Protein AF-A0A537JFK5-F1 (afdb_monomer)

Sequence (183 aa):
MAPRVNGRRVISVTLRDYDFMTARNSNLGAWTAFARRLDPEKFVPVFVLDTARTLDPLPANLEGFEVFREPSWNVGLRMALYELSYLNLGVNNGPLFLAAMNERARLLIFKIITSTVPQTTEEFMRQEGFQIGAQLPFATPFQRLVWEDDTLEVIEREFKAMVARIEGTVDTGLLTSGAARSV

Solvent-accessible surface area (backbone atoms only — not comparable to full-atom values): 10562 Å² total; per-residue (Å²): 131,71,58,56,64,95,80,11,34,32,32,38,36,44,46,44,58,51,95,67,71,50,86,64,33,49,47,60,67,28,55,42,54,48,55,70,68,49,57,71,82,55,39,40,59,35,37,28,49,20,58,89,47,53,82,53,80,80,57,77,80,55,64,94,55,51,70,49,53,66,42,42,80,32,66,68,57,33,50,52,50,36,48,39,23,67,34,31,38,34,42,65,44,70,72,55,56,57,44,62,77,34,84,72,28,25,35,43,33,20,33,55,55,38,78,94,37,77,91,24,18,70,67,44,39,42,75,75,68,47,61,88,90,51,66,65,96,81,48,47,101,53,40,43,65,38,75,49,64,55,43,47,68,51,48,53,51,53,48,53,53,50,51,36,46,75,74,62,78,45,88,81,84,83,78,83,86,77,80,78,84,75,132

Structure (mmCIF, N/CA/C/O backbone):
data_AF-A0A537JFK5-F1
#
_entry.id   AF-A0A537JFK5-F1
#
loop_
_atom_site.group_PDB
_atom_site.id
_atom_site.type_symbol
_atom_site.label_atom_id
_atom_site.label_alt_id
_atom_site.label_comp_id
_atom_site.label_asym_id
_atom_site.label_entity_id
_atom_site.label_seq_id
_atom_site.pdbx_PDB_ins_code
_atom_site.Cartn_x
_atom_site.Cartn_y
_atom_site.Cartn_z
_atom_site.occupancy
_atom_site.B_iso_or_equiv
_atom_site.auth_seq_id
_atom_site.auth_comp_id
_atom_site.auth_asym_id
_atom_site.auth_atom_id
_atom_site.pdbx_PDB_model_num
ATOM 1 N N . MET A 1 1 ? -14.018 9.605 13.196 1.00 56.44 1 MET A N 1
ATOM 2 C CA . MET A 1 1 ? -13.313 8.366 13.599 1.00 56.44 1 MET A CA 1
ATOM 3 C C . MET A 1 1 ? -13.334 7.437 12.393 1.00 56.44 1 MET A C 1
ATOM 5 O O . MET A 1 1 ? -14.394 7.338 11.791 1.00 56.44 1 MET A O 1
ATOM 9 N N . ALA A 1 2 ? -12.205 6.848 11.981 1.00 66.06 2 ALA A N 1
ATOM 10 C CA . ALA A 1 2 ? -12.201 5.927 10.837 1.00 66.06 2 ALA A CA 1
ATOM 11 C C . ALA A 1 2 ? -13.086 4.698 11.142 1.00 66.06 2 ALA A C 1
ATOM 13 O O . ALA A 1 2 ? -13.086 4.257 12.301 1.00 66.06 2 ALA A O 1
ATOM 14 N N . PRO A 1 3 ? -13.839 4.163 10.164 1.00 76.56 3 PRO A N 1
ATOM 15 C CA . PRO A 1 3 ? -14.640 2.960 10.352 1.00 76.56 3 PRO A CA 1
ATOM 16 C C . PRO A 1 3 ? -13.826 1.779 10.875 1.00 76.56 3 PRO A C 1
ATOM 18 O O . PRO A 1 3 ? -12.621 1.657 10.640 1.00 76.56 3 PRO A O 1
ATOM 21 N N . ARG A 1 4 ? -14.508 0.902 11.611 1.00 86.81 4 ARG A N 1
ATOM 22 C CA . ARG A 1 4 ? -13.923 -0.285 12.231 1.00 86.81 4 ARG A CA 1
ATOM 23 C C . ARG A 1 4 ? -14.731 -1.518 11.856 1.00 86.81 4 ARG A C 1
ATOM 25 O O . ARG A 1 4 ? -15.955 -1.458 11.833 1.00 86.81 4 ARG A O 1
ATOM 32 N N . VAL A 1 5 ? -14.050 -2.638 11.641 1.00 87.38 5 VAL A N 1
ATOM 33 C CA . VAL A 1 5 ? -14.669 -3.960 11.473 1.00 87.38 5 VAL A CA 1
ATOM 34 C C . VAL A 1 5 ? -14.487 -4.713 12.782 1.00 87.38 5 VAL A C 1
ATOM 36 O O . VAL A 1 5 ? -13.360 -5.029 13.164 1.00 87.38 5 VAL A O 1
ATOM 39 N N . ASN A 1 6 ? -15.580 -4.962 13.504 1.00 88.94 6 ASN A N 1
ATOM 40 C CA . ASN A 1 6 ? -15.555 -5.592 14.832 1.00 88.94 6 ASN A CA 1
ATOM 41 C C . ASN A 1 6 ? -14.569 -4.898 15.795 1.00 88.94 6 ASN A C 1
ATOM 43 O O . ASN A 1 6 ? -13.755 -5.544 16.441 1.00 88.94 6 ASN A O 1
ATOM 47 N N . GLY A 1 7 ? -14.569 -3.560 15.821 1.00 92.88 7 GLY A N 1
ATOM 48 C CA . GLY A 1 7 ? -13.657 -2.769 16.660 1.00 92.88 7 GLY A CA 1
ATOM 49 C C . GLY A 1 7 ? -12.229 -2.609 16.114 1.00 92.88 7 GLY A C 1
ATOM 50 O O . GLY A 1 7 ? -11.491 -1.751 16.602 1.00 92.88 7 GLY A O 1
ATOM 51 N N . ARG A 1 8 ? -11.853 -3.324 15.049 1.00 96.25 8 ARG A N 1
ATOM 52 C CA . ARG A 1 8 ? -10.508 -3.297 14.452 1.00 96.25 8 ARG A CA 1
ATOM 53 C C . ARG A 1 8 ? -10.411 -2.307 13.301 1.00 96.25 8 ARG A C 1
ATOM 55 O O . ARG A 1 8 ? -11.378 -2.064 12.583 1.00 96.25 8 ARG A O 1
ATOM 62 N N . ARG A 1 9 ? -9.230 -1.728 13.116 1.00 97.56 9 ARG A N 1
ATOM 63 C CA . ARG A 1 9 ? -8.936 -0.736 12.077 1.00 97.56 9 ARG A CA 1
ATOM 64 C C . ARG A 1 9 ? -8.516 -1.420 10.782 1.00 97.56 9 ARG A C 1
ATOM 66 O O . ARG A 1 9 ? -7.665 -2.304 10.809 1.00 97.56 9 ARG A O 1
ATOM 73 N N . VAL A 1 10 ? -9.087 -0.993 9.661 1.00 98.19 10 VAL A N 1
ATOM 74 C CA . VAL A 1 10 ? -8.801 -1.590 8.350 1.00 98.19 10 VAL A CA 1
ATOM 75 C C . VAL A 1 10 ? -7.431 -1.150 7.845 1.00 98.19 10 VAL A C 1
ATOM 77 O O . VAL A 1 10 ? -7.160 0.049 7.766 1.00 98.19 10 VAL A O 1
ATOM 80 N N . ILE A 1 11 ? -6.595 -2.121 7.485 1.00 98.56 11 ILE A N 1
ATOM 81 C CA . ILE A 1 11 ? -5.362 -1.922 6.723 1.00 98.56 11 ILE A CA 1
ATOM 82 C C . ILE A 1 11 ? -5.619 -2.461 5.320 1.00 98.56 11 ILE A C 1
ATOM 84 O O . ILE A 1 11 ? -5.688 -3.677 5.142 1.00 98.56 11 ILE A O 1
ATOM 88 N N . SER A 1 12 ? -5.800 -1.582 4.335 1.00 98.56 12 SER A N 1
ATOM 89 C CA . SER A 1 12 ? -5.964 -2.049 2.958 1.00 98.56 12 SER A CA 1
ATOM 90 C C . SER A 1 12 ? -4.594 -2.358 2.357 1.00 98.56 12 SER A C 1
ATOM 92 O O . SER A 1 12 ? -3.640 -1.600 2.540 1.00 98.56 12 SER A O 1
ATOM 94 N N . VAL A 1 13 ? -4.484 -3.481 1.654 1.00 98.75 13 VAL A N 1
ATOM 95 C CA . VAL A 1 13 ? -3.264 -3.888 0.952 1.00 98.75 13 VAL A CA 1
ATOM 96 C C . VAL A 1 13 ? -3.616 -4.105 -0.509 1.00 98.75 13 VAL A C 1
ATOM 98 O O . VAL A 1 13 ? -4.259 -5.092 -0.859 1.00 98.75 13 VAL A O 1
ATOM 101 N N . THR A 1 14 ? -3.221 -3.174 -1.373 1.00 98.62 14 THR A N 1
ATOM 102 C CA . THR A 1 14 ? -3.423 -3.315 -2.818 1.00 98.62 14 THR A CA 1
ATOM 103 C C . THR A 1 14 ? -2.226 -4.004 -3.436 1.00 98.62 14 THR A C 1
ATOM 105 O O . THR A 1 14 ? -1.115 -3.467 -3.447 1.00 98.62 14 THR A O 1
ATOM 108 N N . LEU A 1 15 ? -2.475 -5.183 -3.986 1.00 98.12 15 LEU A N 1
ATOM 109 C CA . LEU A 1 15 ? -1.464 -5.981 -4.653 1.00 98.12 15 LEU A CA 1
ATOM 110 C C . LEU A 1 15 ? -1.330 -5.566 -6.116 1.00 98.12 15 LEU A C 1
ATOM 112 O O . LEU A 1 15 ? -2.308 -5.212 -6.776 1.00 98.12 15 LEU A O 1
ATOM 116 N N . ARG A 1 16 ? -0.100 -5.643 -6.618 1.00 96.94 16 ARG A N 1
ATOM 117 C CA . ARG A 1 16 ? 0.186 -5.684 -8.049 1.00 96.94 16 ARG A CA 1
ATOM 118 C C . ARG A 1 16 ? 0.636 -7.093 -8.412 1.00 96.94 16 ARG A C 1
ATOM 120 O O . ARG A 1 16 ? 1.607 -7.587 -7.839 1.00 96.94 16 ARG A O 1
ATOM 127 N N . ASP A 1 17 ? -0.036 -7.691 -9.381 1.00 95.75 17 ASP A N 1
ATOM 128 C CA . ASP A 1 17 ? 0.271 -9.008 -9.933 1.00 95.75 17 ASP A CA 1
ATOM 129 C C . ASP A 1 17 ? -0.133 -9.015 -11.405 1.00 95.75 17 ASP A C 1
ATOM 131 O O . ASP A 1 17 ? -1.289 -9.226 -11.766 1.00 95.75 17 ASP A O 1
ATOM 135 N N . TYR A 1 18 ? 0.848 -8.713 -12.247 1.00 92.38 18 TYR A N 1
ATOM 136 C CA . TYR A 1 18 ? 0.689 -8.625 -13.687 1.00 92.38 18 TYR A CA 1
ATOM 137 C C . TYR A 1 18 ? 1.756 -9.475 -14.376 1.00 92.38 18 TYR A C 1
ATOM 139 O O . TYR A 1 18 ? 2.912 -9.480 -13.943 1.00 92.38 18 TYR A O 1
ATOM 147 N N . ASP A 1 19 ? 1.386 -10.147 -15.467 1.00 93.12 19 ASP A N 1
ATOM 148 C CA . ASP A 1 19 ? 2.287 -11.025 -16.233 1.00 93.12 19 ASP A CA 1
ATOM 149 C C . ASP A 1 19 ? 3.373 -10.252 -16.996 1.00 93.12 19 ASP A C 1
ATOM 151 O O . ASP A 1 19 ? 4.424 -10.794 -17.336 1.00 93.12 19 ASP A O 1
ATOM 155 N N . PHE A 1 20 ? 3.153 -8.958 -17.239 1.00 90.56 20 PHE A N 1
ATOM 156 C CA . PHE A 1 20 ? 4.130 -8.084 -17.877 1.00 90.56 20 PHE A CA 1
ATOM 157 C C . PHE A 1 20 ? 4.865 -7.222 -16.845 1.00 90.56 20 PHE A C 1
ATOM 159 O O . PHE A 1 20 ? 4.260 -6.677 -15.913 1.00 90.56 20 PHE A O 1
ATOM 166 N N . MET A 1 21 ? 6.178 -7.047 -17.041 1.00 91.38 21 MET A N 1
ATOM 167 C CA . MET A 1 21 ? 7.042 -6.280 -16.129 1.00 91.38 21 MET A CA 1
ATOM 168 C C . MET A 1 21 ? 6.910 -6.767 -14.677 1.00 91.38 21 MET A C 1
ATOM 170 O O . MET A 1 21 ? 6.661 -5.988 -13.754 1.00 91.38 21 MET A O 1
ATOM 174 N N . THR A 1 22 ? 7.064 -8.078 -14.486 1.00 95.62 22 THR A N 1
ATOM 175 C CA . THR A 1 22 ? 6.854 -8.777 -13.207 1.00 95.62 22 THR A CA 1
ATOM 176 C C . THR A 1 22 ? 7.742 -8.265 -12.075 1.00 95.62 22 THR A C 1
ATOM 178 O O . THR A 1 22 ? 7.358 -8.371 -10.917 1.00 95.62 22 THR A O 1
ATOM 181 N N . ALA A 1 23 ? 8.878 -7.627 -12.381 1.00 96.38 23 ALA A N 1
ATOM 182 C CA . ALA A 1 23 ? 9.742 -6.984 -11.388 1.00 96.38 23 ALA A CA 1
ATOM 183 C C . ALA A 1 23 ? 9.015 -5.914 -10.543 1.00 96.38 23 ALA A C 1
ATOM 185 O O . ALA A 1 23 ? 9.408 -5.651 -9.410 1.00 96.38 23 ALA A O 1
ATOM 186 N N . ARG A 1 24 ? 7.923 -5.334 -11.063 1.00 95.50 24 ARG A N 1
ATOM 187 C CA . ARG A 1 24 ? 7.073 -4.385 -10.327 1.00 95.50 24 ARG A CA 1
ATOM 188 C C . ARG A 1 24 ? 6.046 -5.050 -9.413 1.00 95.50 24 ARG A C 1
ATOM 190 O O . ARG A 1 24 ? 5.405 -4.344 -8.637 1.00 95.50 24 ARG A O 1
ATOM 197 N N . ASN A 1 25 ? 5.827 -6.360 -9.535 1.00 97.62 25 ASN A N 1
ATOM 198 C CA . ASN A 1 25 ? 4.834 -7.062 -8.728 1.00 97.62 25 ASN A CA 1
ATOM 199 C C . ASN A 1 25 ? 5.151 -6.931 -7.241 1.00 97.62 25 ASN A C 1
ATOM 201 O O . ASN A 1 25 ? 6.303 -6.774 -6.817 1.00 97.62 25 ASN A O 1
ATOM 205 N N . SER A 1 26 ? 4.087 -6.986 -6.453 1.00 98.25 26 SER A N 1
ATOM 206 C CA . SER A 1 26 ? 4.180 -7.046 -5.007 1.00 98.25 26 SER A CA 1
ATOM 207 C C . SER A 1 26 ? 4.952 -8.297 -4.588 1.00 98.25 26 SER A C 1
ATOM 209 O O . SER A 1 26 ? 4.716 -9.387 -5.111 1.00 98.25 26 SER A O 1
ATOM 211 N N . ASN A 1 27 ? 5.841 -8.167 -3.606 1.00 98.31 27 ASN A N 1
ATOM 212 C CA . ASN A 1 27 ? 6.431 -9.302 -2.912 1.00 98.31 27 ASN A CA 1
ATOM 213 C C . ASN A 1 27 ? 5.358 -9.952 -2.033 1.00 98.31 27 ASN A C 1
ATOM 215 O O . ASN A 1 27 ? 5.197 -9.651 -0.849 1.00 98.31 27 ASN A O 1
ATOM 219 N N . LEU A 1 28 ? 4.573 -10.829 -2.647 1.00 97.88 28 LEU A N 1
ATOM 220 C CA . LEU A 1 28 ? 3.388 -11.411 -2.039 1.00 97.88 28 LEU A CA 1
ATOM 221 C C . LEU A 1 28 ? 3.697 -12.167 -0.728 1.00 97.88 28 LEU A C 1
ATOM 223 O O . LEU A 1 28 ? 2.899 -12.139 0.213 1.00 97.88 28 LEU A O 1
ATOM 227 N N . GLY A 1 29 ? 4.881 -12.779 -0.634 1.00 98.50 29 GLY A N 1
ATOM 228 C CA . GLY A 1 29 ? 5.366 -13.412 0.593 1.00 98.50 29 GLY A CA 1
ATOM 229 C C . GLY A 1 29 ? 5.572 -12.409 1.731 1.00 98.50 29 GLY A C 1
ATOM 230 O O . GLY A 1 29 ? 5.101 -12.642 2.842 1.00 98.50 29 GLY A O 1
ATOM 231 N N . ALA A 1 30 ? 6.203 -11.265 1.455 1.00 98.81 30 ALA A N 1
ATOM 232 C CA . ALA A 1 30 ? 6.408 -10.213 2.451 1.00 98.81 30 ALA A CA 1
ATOM 233 C C . ALA A 1 30 ? 5.084 -9.591 2.920 1.00 98.81 30 ALA A C 1
ATOM 235 O O . ALA A 1 30 ? 4.858 -9.469 4.123 1.00 98.81 30 ALA A O 1
ATOM 236 N N . TRP A 1 31 ? 4.172 -9.270 1.996 1.00 98.81 31 TRP A N 1
ATOM 237 C CA . TRP A 1 31 ? 2.864 -8.696 2.337 1.00 98.81 31 TRP A CA 1
ATOM 238 C C . TRP A 1 31 ? 2.016 -9.618 3.211 1.00 98.81 31 TRP A C 1
ATOM 240 O O . TRP A 1 31 ? 1.400 -9.167 4.178 1.00 98.81 31 TRP A O 1
ATOM 250 N N . THR A 1 32 ? 1.996 -10.914 2.902 1.00 98.62 32 THR A N 1
ATOM 251 C CA . THR A 1 32 ? 1.245 -11.889 3.704 1.00 98.62 32 THR A CA 1
ATOM 252 C C . THR A 1 32 ? 1.918 -12.175 5.040 1.00 98.62 32 THR A C 1
ATOM 254 O O . THR A 1 32 ? 1.222 -12.245 6.052 1.00 98.62 32 THR A O 1
ATOM 257 N N . ALA A 1 33 ? 3.251 -12.251 5.097 1.00 98.69 33 ALA A N 1
ATOM 258 C CA . ALA A 1 33 ? 3.982 -12.366 6.359 1.00 98.69 33 ALA A CA 1
ATOM 259 C C . ALA A 1 33 ? 3.727 -11.162 7.283 1.00 98.69 33 ALA A C 1
ATOM 261 O O . ALA A 1 33 ? 3.432 -11.351 8.464 1.00 98.69 33 ALA A O 1
ATOM 262 N N . PHE A 1 34 ? 3.758 -9.943 6.739 1.00 98.81 34 PHE A N 1
ATOM 263 C CA . PHE A 1 34 ? 3.412 -8.718 7.459 1.00 98.81 34 PHE A CA 1
ATOM 264 C C . PHE A 1 34 ? 1.975 -8.769 7.991 1.00 98.81 34 PHE A C 1
ATOM 266 O O . PHE A 1 34 ? 1.743 -8.552 9.179 1.00 98.81 34 PHE A O 1
ATOM 273 N N . ALA A 1 35 ? 1.007 -9.116 7.137 1.00 98.56 35 ALA A N 1
ATOM 274 C CA . ALA A 1 35 ? -0.401 -9.164 7.518 1.00 98.56 35 ALA A CA 1
ATOM 275 C C . ALA A 1 35 ? -0.676 -10.165 8.657 1.00 98.56 35 ALA A C 1
ATOM 277 O O . ALA A 1 35 ? -1.503 -9.880 9.520 1.00 98.56 35 ALA A O 1
ATOM 278 N N . ARG A 1 36 ? 0.050 -11.295 8.718 1.00 98.19 36 ARG A N 1
ATOM 279 C CA . ARG A 1 36 ? -0.037 -12.258 9.839 1.00 98.19 36 ARG A CA 1
ATOM 280 C C . ARG A 1 36 ? 0.531 -11.722 11.153 1.00 98.19 36 ARG A C 1
ATOM 282 O O . ARG A 1 36 ? 0.151 -12.210 12.211 1.00 98.19 36 ARG A O 1
ATOM 289 N N . ARG A 1 37 ? 1.462 -10.767 11.096 1.00 98.31 37 ARG A N 1
ATOM 290 C CA . ARG A 1 37 ? 2.124 -10.177 12.271 1.00 98.31 37 ARG A CA 1
ATOM 291 C C . ARG A 1 37 ? 1.404 -8.949 12.821 1.00 98.31 37 ARG A C 1
ATOM 293 O O . ARG A 1 37 ? 1.792 -8.440 13.873 1.00 98.31 37 ARG A O 1
ATOM 300 N N . LEU A 1 38 ? 0.369 -8.464 12.135 1.00 98.19 38 LEU A N 1
ATOM 301 C CA . LEU A 1 38 ? -0.483 -7.405 12.662 1.00 98.19 38 LEU A CA 1
ATOM 302 C C . LEU A 1 38 ? -1.175 -7.865 13.946 1.00 98.19 38 LEU A C 1
ATOM 304 O O . LEU A 1 38 ? -1.651 -8.991 14.037 1.00 98.19 38 LEU A O 1
ATOM 308 N N . ASP A 1 39 ? -1.264 -6.956 14.918 1.00 97.75 39 ASP A N 1
ATOM 309 C CA . ASP A 1 39 ? -2.023 -7.164 16.151 1.00 97.75 39 ASP A CA 1
ATOM 310 C C . ASP A 1 39 ? -3.512 -7.383 15.806 1.00 97.75 39 ASP A C 1
ATOM 312 O O . ASP A 1 39 ? -4.178 -6.423 15.379 1.00 97.75 39 ASP A O 1
ATOM 316 N N . PRO A 1 40 ? -4.041 -8.613 15.968 1.00 95.94 40 PRO A N 1
ATOM 317 C CA . PRO A 1 40 ? -5.377 -8.960 15.502 1.00 95.94 40 PRO A CA 1
ATOM 318 C C . PRO A 1 40 ? -6.475 -8.288 16.328 1.00 95.94 40 PRO A C 1
ATOM 320 O O . PRO A 1 40 ? -7.596 -8.194 15.844 1.00 95.94 40 PRO A O 1
ATOM 323 N N . GLU A 1 41 ? -6.167 -7.754 17.513 1.00 96.75 41 GLU A N 1
ATOM 324 C CA . GLU A 1 41 ? -7.113 -6.984 18.328 1.00 96.75 41 GLU A CA 1
ATOM 325 C C . GLU A 1 41 ? -7.244 -5.533 17.835 1.00 96.75 41 GLU A C 1
ATOM 327 O O . GLU A 1 41 ? -8.226 -4.843 18.117 1.00 96.75 41 GLU A O 1
ATOM 332 N N . LYS A 1 42 ? -6.260 -5.036 17.071 1.00 97.06 42 LYS A N 1
ATOM 333 C CA . LYS A 1 42 ? -6.213 -3.634 16.616 1.00 97.06 42 LYS A CA 1
ATOM 334 C C . LYS A 1 42 ? -6.464 -3.461 15.134 1.00 97.06 42 LYS A C 1
ATOM 336 O O . LYS A 1 42 ? -7.002 -2.417 14.745 1.00 97.06 42 LYS A O 1
ATOM 341 N N . PHE A 1 43 ? -6.042 -4.418 14.319 1.00 98.06 43 PHE A N 1
ATOM 342 C CA . PHE A 1 43 ? -6.003 -4.281 12.872 1.00 98.06 43 PHE A CA 1
ATOM 343 C C . PHE A 1 43 ? -6.673 -5.458 12.171 1.00 98.06 43 PHE A C 1
ATOM 345 O O . PHE A 1 43 ? -6.666 -6.589 12.650 1.00 98.06 43 PHE A O 1
ATOM 352 N N . VAL A 1 44 ? -7.252 -5.172 11.010 1.00 97.81 44 VAL A N 1
ATOM 353 C CA . VAL A 1 44 ? -7.727 -6.180 10.066 1.00 97.81 44 VAL A CA 1
ATOM 354 C C . VAL A 1 44 ? -7.105 -5.891 8.699 1.00 97.81 44 VAL A C 1
ATOM 356 O O . VAL A 1 44 ? -7.374 -4.829 8.129 1.00 97.81 44 VAL A O 1
ATOM 359 N N . PRO A 1 45 ? -6.230 -6.769 8.181 1.00 98.19 45 PRO A N 1
ATOM 360 C CA . PRO A 1 45 ? -5.737 -6.642 6.817 1.00 98.19 45 PRO A CA 1
ATOM 361 C C . PRO A 1 45 ? -6.844 -7.017 5.826 1.00 98.19 45 PRO A C 1
ATOM 363 O O . PRO A 1 45 ? -7.476 -8.061 5.972 1.00 98.19 45 PRO A O 1
ATOM 366 N N . VAL A 1 46 ? -7.061 -6.168 4.822 1.00 98.31 46 VAL A N 1
ATOM 367 C CA . VAL A 1 46 ? -7.995 -6.404 3.713 1.00 98.31 46 VAL A CA 1
ATOM 368 C C . VAL A 1 46 ? -7.228 -6.279 2.405 1.00 98.31 46 VAL A C 1
ATOM 370 O O . VAL A 1 46 ? -6.732 -5.203 2.067 1.00 98.31 46 VAL A O 1
ATOM 373 N N . PHE A 1 47 ? -7.123 -7.374 1.660 1.00 98.56 47 PHE A N 1
ATOM 374 C CA . PHE A 1 47 ? -6.407 -7.401 0.391 1.00 98.56 47 PHE A CA 1
ATOM 375 C C . PHE A 1 47 ? -7.311 -6.988 -0.768 1.00 98.56 47 PHE A C 1
ATOM 377 O O . PHE A 1 47 ? -8.423 -7.491 -0.918 1.00 98.56 47 PHE A O 1
ATOM 384 N N . VAL A 1 48 ? -6.795 -6.108 -1.623 1.00 98.31 48 VAL A N 1
ATOM 385 C CA . VAL A 1 48 ? -7.369 -5.775 -2.927 1.00 98.31 48 VAL A CA 1
ATOM 386 C C . VAL A 1 48 ? -6.445 -6.353 -3.988 1.00 98.31 48 VAL A C 1
ATOM 388 O O . VAL A 1 48 ? -5.272 -5.980 -4.068 1.00 98.31 48 VAL A O 1
ATOM 391 N N . LEU A 1 49 ? -6.961 -7.292 -4.777 1.00 97.31 49 LEU A N 1
ATOM 392 C CA . LEU A 1 49 ? -6.179 -7.986 -5.797 1.00 97.31 49 LEU A CA 1
ATOM 393 C C . LEU A 1 49 ? -5.893 -7.072 -6.992 1.00 97.31 49 LEU A C 1
ATOM 395 O O . LEU A 1 49 ? -6.617 -6.103 -7.245 1.00 97.31 49 LEU A O 1
ATOM 399 N N . ASP A 1 50 ? -4.867 -7.422 -7.764 1.00 96.38 50 ASP A N 1
ATOM 400 C CA . ASP A 1 50 ? -4.682 -6.848 -9.093 1.00 96.38 50 ASP A CA 1
ATOM 401 C C . ASP A 1 50 ? -5.933 -7.103 -9.946 1.00 96.38 50 ASP A C 1
ATOM 403 O O . ASP A 1 50 ? -6.520 -8.191 -9.900 1.00 96.38 50 ASP A O 1
ATOM 407 N N . THR A 1 51 ? -6.354 -6.106 -10.723 1.00 94.75 51 THR A N 1
ATOM 408 C CA . THR A 1 51 ? -7.536 -6.198 -11.585 1.00 94.75 51 THR A CA 1
ATOM 409 C C . THR A 1 51 ? -7.457 -7.402 -12.523 1.00 94.75 51 THR A C 1
ATOM 411 O O . THR A 1 51 ? -8.463 -8.087 -12.699 1.00 94.75 51 THR A O 1
ATOM 414 N N . ALA A 1 52 ? -6.270 -7.716 -13.055 1.00 93.19 52 ALA A N 1
ATOM 415 C CA . ALA A 1 52 ? -6.073 -8.848 -13.962 1.00 93.19 52 ALA A CA 1
ATOM 416 C C . ALA A 1 52 ? -6.257 -10.217 -13.282 1.00 93.19 52 ALA A C 1
ATOM 418 O O . ALA A 1 52 ? -6.604 -11.180 -13.955 1.00 93.19 52 ALA A O 1
ATOM 419 N N . ARG A 1 53 ? -6.067 -10.295 -11.958 1.00 94.38 53 ARG A N 1
ATOM 420 C CA . ARG A 1 53 ? -6.153 -11.533 -11.159 1.00 94.38 53 ARG A CA 1
ATOM 421 C C . ARG A 1 53 ? -7.439 -11.652 -10.353 1.00 94.38 53 ARG A C 1
ATOM 423 O O . ARG A 1 53 ? -7.647 -12.616 -9.623 1.00 94.38 53 ARG A O 1
ATOM 430 N N . THR A 1 54 ? -8.320 -10.657 -10.427 1.00 93.62 54 THR A N 1
ATOM 431 C CA . THR A 1 54 ? -9.475 -10.572 -9.522 1.00 93.62 54 THR A CA 1
ATOM 432 C C . THR A 1 54 ? -10.522 -11.664 -9.778 1.00 93.62 54 THR A C 1
ATOM 434 O O . THR A 1 54 ? -11.349 -11.918 -8.907 1.00 93.62 54 THR A O 1
ATOM 437 N N . LEU A 1 55 ? -10.497 -12.352 -10.921 1.00 93.94 55 LEU A N 1
ATOM 438 C CA . LEU A 1 55 ? -11.376 -13.500 -11.194 1.00 93.94 55 LEU A CA 1
ATOM 439 C C . LEU A 1 55 ? -10.678 -14.854 -11.020 1.00 93.94 55 LEU A C 1
ATOM 441 O O . LEU A 1 55 ? -11.340 -15.889 -11.081 1.00 93.94 55 LEU A O 1
ATOM 445 N N . ASP A 1 56 ? -9.375 -14.850 -10.750 1.00 94.88 56 ASP A N 1
ATOM 446 C CA . ASP A 1 56 ? -8.611 -16.075 -10.571 1.00 94.88 56 ASP A CA 1
ATOM 447 C C . ASP A 1 56 ? -8.913 -16.717 -9.204 1.00 94.88 56 ASP A C 1
ATOM 449 O O . ASP A 1 56 ? -9.350 -16.031 -8.254 1.00 94.88 56 ASP A O 1
ATOM 453 N N . PRO A 1 57 ? -8.664 -18.037 -9.071 1.00 95.69 57 PRO A N 1
ATOM 454 C CA . PRO A 1 57 ? -8.642 -18.705 -7.778 1.00 95.69 57 PRO A CA 1
ATOM 455 C C . PRO A 1 57 ? -7.751 -17.956 -6.789 1.00 95.69 57 PRO A C 1
ATOM 457 O O . PRO A 1 57 ? -6.709 -17.412 -7.155 1.00 95.69 57 PRO A O 1
ATOM 460 N N . LEU A 1 58 ? -8.169 -17.916 -5.523 1.00 95.31 58 LEU A N 1
ATOM 461 C CA . LEU A 1 58 ? -7.393 -17.216 -4.510 1.00 95.31 58 LEU A CA 1
ATOM 462 C C . LEU A 1 58 ? -6.032 -17.914 -4.324 1.00 95.31 58 LEU A C 1
ATOM 464 O O . LEU A 1 58 ? -6.013 -19.123 -4.091 1.00 95.31 58 LEU A O 1
ATOM 468 N N . PRO A 1 59 ? -4.905 -17.184 -4.393 1.00 93.75 59 PRO A N 1
ATOM 469 C CA . PRO A 1 59 ? -3.599 -17.741 -4.067 1.00 93.75 59 PRO A CA 1
ATOM 470 C C . PRO A 1 59 ? -3.581 -18.323 -2.649 1.00 93.75 59 PRO A C 1
ATOM 472 O O . PRO A 1 59 ? -4.054 -17.677 -1.714 1.00 93.75 59 PRO A O 1
ATOM 475 N N . ALA A 1 60 ? -2.981 -19.502 -2.468 1.00 95.38 60 ALA A N 1
ATOM 476 C CA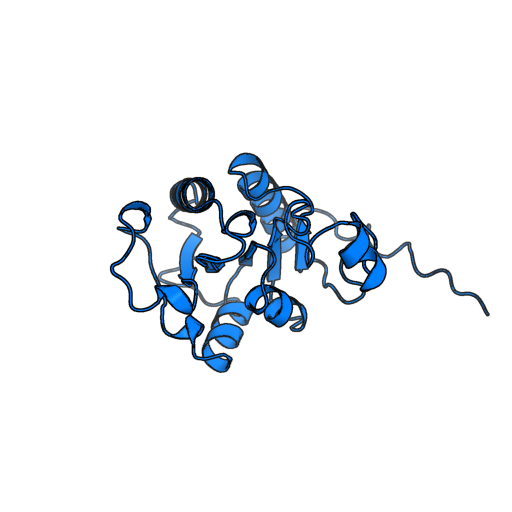 . ALA A 1 60 ? -2.968 -20.214 -1.183 1.00 95.38 60 ALA A CA 1
ATOM 477 C C . ALA A 1 60 ? -2.395 -19.372 -0.024 1.00 95.38 60 ALA A C 1
ATOM 479 O O . ALA A 1 60 ? -2.825 -19.447 1.121 1.00 95.38 60 ALA A O 1
ATOM 480 N N . ASN A 1 61 ? -1.431 -18.503 -0.319 1.00 94.06 61 ASN A N 1
ATOM 481 C CA . ASN A 1 61 ? -0.829 -17.59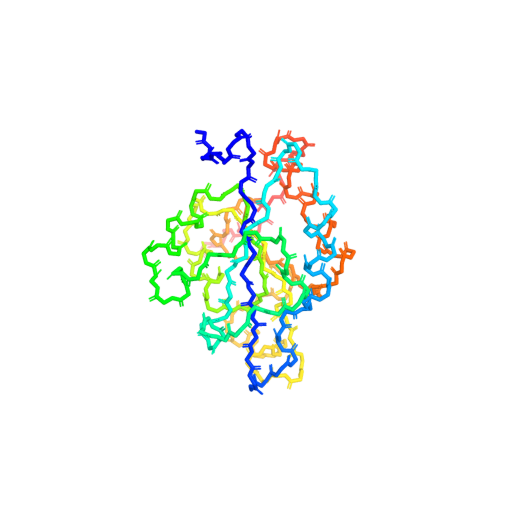6 0.656 1.00 94.06 61 ASN A CA 1
ATOM 482 C C . ASN A 1 61 ? -1.792 -16.493 1.153 1.00 94.06 61 ASN A C 1
ATOM 484 O O . ASN A 1 61 ? -1.514 -15.878 2.184 1.00 94.06 61 ASN A O 1
ATOM 488 N N . LEU A 1 62 ? -2.893 -16.239 0.435 1.00 96.94 62 LEU A N 1
ATOM 489 C CA . LEU A 1 62 ? -3.958 -15.315 0.827 1.00 96.94 62 LEU A CA 1
ATOM 490 C C . LEU A 1 62 ? -5.126 -16.009 1.550 1.00 96.94 62 LEU A C 1
ATOM 492 O O . LEU A 1 62 ? -6.043 -15.326 2.006 1.00 96.94 62 LEU A O 1
ATOM 496 N N . GLU A 1 63 ? -5.104 -17.336 1.694 1.00 95.69 63 GLU A N 1
ATOM 497 C CA . GLU A 1 63 ? -6.124 -18.053 2.459 1.00 95.69 63 GLU A CA 1
ATOM 498 C C . GLU A 1 63 ? -6.166 -17.580 3.920 1.00 95.69 63 GLU A C 1
ATOM 500 O O . GLU A 1 63 ? -5.136 -17.387 4.573 1.00 95.69 63 GLU A O 1
ATOM 505 N N . GLY A 1 64 ? -7.385 -17.393 4.433 1.00 95.38 64 GLY A N 1
ATOM 506 C CA . GLY A 1 64 ? -7.636 -16.903 5.790 1.00 95.38 64 GLY A CA 1
ATOM 507 C C . GLY A 1 64 ? -7.592 -15.380 5.948 1.00 95.38 64 GLY A C 1
ATOM 508 O O . GLY A 1 64 ? -7.864 -14.890 7.042 1.00 95.38 64 GLY A O 1
ATOM 509 N N . PHE A 1 65 ? -7.285 -14.626 4.889 1.00 97.50 65 PHE A N 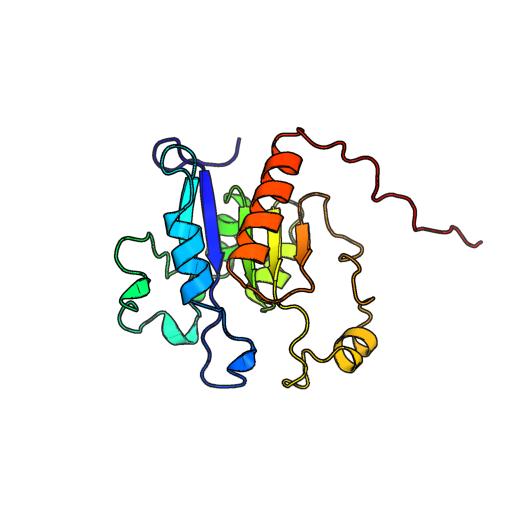1
ATOM 510 C CA . PHE A 1 65 ? -7.402 -13.170 4.891 1.00 97.50 65 PHE A CA 1
ATOM 511 C C . PHE A 1 65 ? -8.712 -12.685 4.274 1.00 97.50 65 PHE A C 1
ATOM 513 O O . PHE A 1 65 ? -9.289 -13.331 3.401 1.00 97.50 65 PHE A O 1
ATOM 520 N N . GLU A 1 66 ? -9.130 -11.488 4.685 1.00 97.19 66 GLU A N 1
ATOM 521 C CA . GLU A 1 66 ? -10.206 -10.762 4.018 1.00 97.19 66 GLU A CA 1
ATOM 522 C C . GLU A 1 66 ? -9.718 -10.274 2.650 1.00 97.19 66 GLU A C 1
ATOM 524 O O . GLU A 1 66 ? -8.696 -9.586 2.546 1.00 97.19 66 GLU A O 1
ATOM 529 N N . VAL A 1 67 ? -10.457 -10.613 1.595 1.00 97.69 67 VAL A N 1
ATOM 530 C CA . VAL A 1 67 ? -10.152 -10.214 0.217 1.00 97.69 67 VAL A CA 1
ATOM 531 C C . VAL A 1 67 ? -11.358 -9.490 -0.350 1.00 97.69 67 VAL A C 1
ATOM 533 O O . VAL A 1 67 ? -12.431 -10.074 -0.478 1.00 97.69 67 VAL A O 1
ATOM 536 N N . PHE A 1 68 ? -11.172 -8.225 -0.718 1.00 97.06 68 PHE A N 1
ATOM 537 C CA . PHE A 1 68 ? -12.225 -7.392 -1.279 1.00 97.06 68 PHE A CA 1
ATOM 538 C C . PHE A 1 68 ? -11.958 -7.164 -2.771 1.00 97.06 68 PHE A C 1
ATOM 540 O O . PHE A 1 68 ? -11.044 -6.429 -3.149 1.00 97.06 68 PHE A O 1
ATOM 547 N N . ARG A 1 69 ? -12.729 -7.848 -3.623 1.00 96.75 69 ARG A N 1
ATOM 548 C CA . ARG A 1 69 ? -12.476 -7.964 -5.071 1.00 96.75 69 ARG A CA 1
ATOM 549 C C . ARG A 1 69 ? -13.079 -6.809 -5.868 1.00 96.75 69 ARG A C 1
ATOM 551 O O . ARG A 1 69 ? -12.493 -6.323 -6.824 1.00 96.75 69 ARG A O 1
ATOM 558 N N . GLU A 1 70 ? -14.236 -6.323 -5.454 1.00 97.06 70 GLU A N 1
ATOM 559 C CA . GLU A 1 70 ? -15.028 -5.309 -6.143 1.00 97.06 70 GLU A CA 1
ATOM 560 C C . GLU A 1 70 ? -14.296 -3.965 -6.339 1.00 97.06 70 GLU A C 1
ATOM 562 O O . GLU A 1 70 ? -14.426 -3.369 -7.416 1.00 97.06 70 GLU A O 1
ATOM 567 N N . PRO A 1 71 ? -13.468 -3.483 -5.385 1.00 97.38 71 PRO A N 1
ATOM 568 C CA . PRO A 1 71 ? -12.599 -2.326 -5.600 1.00 97.38 71 PRO A CA 1
ATOM 569 C C . PRO A 1 71 ? -11.636 -2.471 -6.788 1.00 97.38 71 PRO A C 1
ATOM 571 O O . PRO A 1 71 ? -11.124 -1.469 -7.292 1.00 97.38 71 PRO A O 1
ATOM 574 N N . SER A 1 72 ? -11.375 -3.688 -7.272 1.00 96.38 72 SER A N 1
ATOM 575 C CA . SER A 1 72 ? -10.464 -3.912 -8.392 1.00 96.38 72 SER A CA 1
ATOM 576 C C . SER A 1 72 ? -10.968 -3.392 -9.732 1.00 96.38 72 SER A C 1
ATOM 578 O O . SER A 1 72 ? -10.147 -3.016 -10.566 1.00 96.38 72 SER A O 1
ATOM 580 N N . TRP A 1 73 ? -12.282 -3.268 -9.914 1.00 94.88 73 TRP A N 1
ATOM 581 C CA . TRP A 1 73 ? -12.899 -2.718 -11.130 1.00 94.88 73 TRP A CA 1
ATOM 582 C C . TRP A 1 73 ? -13.858 -1.555 -10.863 1.00 94.88 73 TRP A C 1
ATOM 584 O O . TRP A 1 73 ? -14.296 -0.894 -11.802 1.00 94.88 73 TRP A O 1
ATOM 594 N N . ASN A 1 74 ? -14.183 -1.265 -9.601 1.00 97.56 74 ASN A N 1
ATOM 595 C CA . ASN A 1 74 ? -15.012 -0.123 -9.237 1.00 97.56 74 ASN A CA 1
ATOM 596 C C . ASN A 1 74 ? -14.177 0.955 -8.534 1.00 97.56 74 ASN A C 1
ATOM 598 O O . ASN A 1 74 ? -13.880 0.868 -7.342 1.00 97.56 74 ASN A O 1
ATOM 602 N N . VAL A 1 75 ? -13.830 2.002 -9.287 1.00 96.69 75 VAL A N 1
ATOM 603 C CA . VAL A 1 75 ? -12.998 3.117 -8.808 1.00 96.69 75 VAL A CA 1
ATOM 604 C C . VAL A 1 75 ? -13.648 3.861 -7.636 1.00 96.69 75 VAL A C 1
ATOM 606 O O . VAL A 1 75 ? -12.954 4.231 -6.691 1.00 96.69 75 VAL A O 1
ATOM 609 N N . GLY A 1 76 ? -14.974 4.037 -7.652 1.00 98.12 76 GLY A N 1
ATOM 610 C CA . GLY A 1 76 ? -15.703 4.699 -6.567 1.00 98.12 76 GLY A CA 1
ATOM 611 C C . GLY A 1 76 ? -15.636 3.907 -5.260 1.00 98.12 76 GLY A C 1
ATOM 612 O O . GLY A 1 76 ? -15.291 4.461 -4.218 1.00 98.12 76 GLY A O 1
ATOM 613 N N . LEU A 1 77 ? -15.874 2.592 -5.326 1.00 97.81 77 LEU A N 1
ATOM 614 C CA . LEU A 1 77 ? -15.719 1.700 -4.171 1.00 97.81 77 LEU A CA 1
ATOM 615 C C . LEU A 1 77 ? -14.272 1.656 -3.677 1.00 97.81 77 LEU A C 1
ATOM 617 O O . LEU A 1 77 ? -14.041 1.658 -2.470 1.00 97.81 77 LEU A O 1
ATOM 621 N N . ARG A 1 78 ? -13.295 1.662 -4.589 1.00 98.00 78 ARG A N 1
ATOM 622 C CA . ARG A 1 78 ? -11.876 1.703 -4.229 1.00 98.00 78 ARG A CA 1
ATOM 623 C C . ARG A 1 78 ? -11.516 2.968 -3.464 1.00 98.00 78 ARG A C 1
ATOM 625 O O . ARG A 1 78 ? -10.868 2.875 -2.426 1.00 98.00 78 ARG A O 1
ATOM 632 N N . MET A 1 79 ? -11.957 4.132 -3.932 1.00 98.12 79 MET A N 1
ATOM 633 C CA . MET A 1 79 ? -11.691 5.383 -3.226 1.00 98.12 79 MET A CA 1
ATOM 634 C C . MET A 1 79 ? -12.409 5.454 -1.882 1.00 98.12 79 MET A C 1
ATOM 636 O O . MET A 1 79 ? -11.797 5.881 -0.907 1.00 98.12 79 MET A O 1
ATOM 640 N N . ALA A 1 80 ? -13.645 4.955 -1.790 1.00 97.56 80 ALA A N 1
ATOM 641 C CA . ALA A 1 80 ? -14.337 4.831 -0.511 1.00 97.56 80 ALA A CA 1
ATOM 642 C C . ALA A 1 80 ? -13.564 3.924 0.463 1.00 97.56 80 ALA A C 1
ATOM 644 O O . ALA A 1 80 ? -13.352 4.298 1.613 1.00 97.56 80 ALA A O 1
ATOM 645 N N . LEU A 1 81 ? -13.070 2.766 0.007 1.00 97.75 81 LEU A N 1
ATOM 646 C CA . LEU A 1 81 ? -12.217 1.899 0.824 1.00 97.75 81 LEU A CA 1
ATOM 647 C C . LEU A 1 81 ? -10.960 2.639 1.292 1.00 97.75 81 LEU A C 1
ATOM 649 O O . LEU A 1 81 ? -10.605 2.539 2.466 1.00 97.75 81 LEU A O 1
ATOM 653 N N . TYR A 1 82 ? -10.298 3.389 0.410 1.00 98.19 82 TYR A N 1
ATOM 654 C CA . TYR A 1 82 ? -9.077 4.103 0.767 1.00 98.19 82 TYR A CA 1
ATOM 655 C C . TYR A 1 82 ? -9.292 5.238 1.769 1.00 98.19 82 TYR A C 1
ATOM 657 O O . TYR A 1 82 ? -8.478 5.394 2.679 1.00 98.19 82 TYR A O 1
ATOM 665 N N . GLU A 1 83 ? -10.378 6.003 1.646 1.00 97.19 83 GLU A N 1
ATOM 666 C CA . GLU A 1 83 ? -10.733 7.048 2.617 1.00 97.19 83 GLU A CA 1
ATOM 667 C C . GLU A 1 83 ? -11.077 6.476 3.995 1.00 97.19 83 GLU A C 1
ATOM 669 O O . GLU A 1 83 ? -10.750 7.066 5.024 1.00 97.19 83 GLU A O 1
ATOM 674 N N . LEU A 1 84 ? -11.764 5.332 4.020 1.00 96.50 84 LEU A N 1
ATOM 675 C CA . LEU A 1 84 ? -12.247 4.716 5.255 1.00 96.50 84 LEU A CA 1
ATOM 676 C C . LEU A 1 84 ? -11.186 3.843 5.937 1.00 96.50 84 LEU A C 1
ATOM 678 O O . LEU A 1 84 ? -11.267 3.605 7.145 1.00 96.50 84 LEU A O 1
ATOM 682 N N . SER A 1 85 ? -10.189 3.370 5.192 1.00 98.06 85 SER A N 1
ATOM 683 C CA . SER A 1 85 ? -9.083 2.593 5.745 1.00 98.06 85 SER A CA 1
ATOM 684 C C . SER A 1 85 ? -8.253 3.436 6.705 1.00 98.06 85 SER A C 1
ATOM 686 O O . SER A 1 85 ? -7.990 4.616 6.484 1.00 98.06 85 SER A O 1
ATOM 688 N N . TYR A 1 86 ? -7.790 2.815 7.787 1.00 98.25 86 TYR A N 1
ATOM 689 C CA . TYR A 1 86 ? -6.884 3.482 8.713 1.00 98.25 86 TYR A CA 1
ATOM 690 C C . TYR A 1 86 ? -5.533 3.782 8.059 1.00 98.25 86 TYR A C 1
ATOM 692 O O . TYR A 1 86 ? -4.949 4.833 8.328 1.00 98.25 86 TYR A O 1
ATOM 700 N N . LEU A 1 87 ? -5.063 2.870 7.205 1.00 98.56 87 LEU A N 1
ATOM 701 C CA . LEU A 1 87 ? -3.880 3.041 6.372 1.00 98.56 87 LEU A CA 1
ATOM 702 C C . LEU A 1 87 ? -3.988 2.157 5.122 1.00 98.56 87 LEU A C 1
ATOM 704 O O . LEU A 1 87 ? -4.433 1.012 5.211 1.00 98.56 87 LEU A O 1
ATOM 708 N N . ASN A 1 88 ? -3.567 2.693 3.979 1.00 98.81 88 ASN A N 1
ATOM 709 C CA . ASN A 1 88 ? -3.519 1.996 2.696 1.00 98.81 88 ASN A CA 1
ATOM 710 C C . ASN A 1 88 ? -2.074 1.667 2.326 1.00 98.81 88 ASN A C 1
ATOM 712 O O . ASN A 1 88 ? -1.203 2.534 2.377 1.00 98.81 88 ASN A O 1
ATOM 716 N N . LEU A 1 89 ? -1.813 0.427 1.941 1.00 98.88 89 LEU A N 1
ATOM 717 C CA . LEU A 1 89 ? -0.480 -0.071 1.631 1.00 98.88 89 LEU A CA 1
ATOM 718 C C . LEU A 1 89 ? -0.463 -0.664 0.224 1.00 98.88 89 LEU A C 1
ATOM 720 O O . LEU A 1 89 ? -1.436 -1.275 -0.221 1.00 98.88 89 LEU A O 1
ATOM 724 N N . GLY A 1 90 ? 0.654 -0.512 -0.474 1.00 98.69 90 GLY A N 1
ATOM 725 C CA . GLY A 1 90 ? 0.862 -1.156 -1.763 1.00 98.69 90 GLY A CA 1
ATOM 726 C C . GLY A 1 90 ? 2.153 -0.704 -2.421 1.00 98.69 90 GLY A C 1
ATOM 727 O O . GLY A 1 90 ? 2.890 0.121 -1.891 1.00 98.69 90 GLY A O 1
ATOM 728 N N . VAL A 1 91 ? 2.432 -1.247 -3.597 1.00 98.50 91 VAL A N 1
ATOM 729 C CA . VAL A 1 91 ? 3.583 -0.835 -4.412 1.00 98.50 91 VAL A CA 1
ATOM 730 C C . VAL A 1 91 ? 3.205 0.279 -5.390 1.00 98.50 91 VAL A C 1
ATOM 732 O O . VAL A 1 91 ? 2.026 0.597 -5.554 1.00 98.50 91 VAL A O 1
ATOM 735 N N . ASN A 1 92 ? 4.197 0.849 -6.077 1.00 97.25 92 ASN A N 1
ATOM 736 C CA . ASN A 1 92 ? 4.006 1.808 -7.163 1.00 97.25 92 ASN A CA 1
ATOM 737 C C . ASN A 1 92 ? 3.080 1.256 -8.265 1.00 97.25 92 ASN A C 1
ATOM 739 O O . ASN A 1 92 ? 3.500 0.494 -9.148 1.00 97.25 92 ASN A O 1
ATOM 743 N N . ASN A 1 93 ? 1.815 1.682 -8.233 1.00 95.50 93 ASN A N 1
ATOM 744 C CA . ASN A 1 93 ? 0.798 1.395 -9.235 1.00 95.50 93 ASN A CA 1
ATOM 745 C C . ASN A 1 93 ? -0.234 2.537 -9.335 1.00 95.50 93 ASN A C 1
ATOM 747 O O . ASN A 1 93 ? -0.334 3.397 -8.459 1.00 95.50 93 ASN A O 1
ATOM 751 N N . GLY A 1 94 ? -1.018 2.532 -10.417 1.00 95.44 94 GLY A N 1
ATOM 752 C CA . GLY A 1 94 ? -2.058 3.538 -10.657 1.00 95.44 94 GLY A CA 1
ATOM 753 C C . GLY A 1 94 ? -3.058 3.681 -9.499 1.00 95.44 94 GLY A C 1
ATOM 754 O O .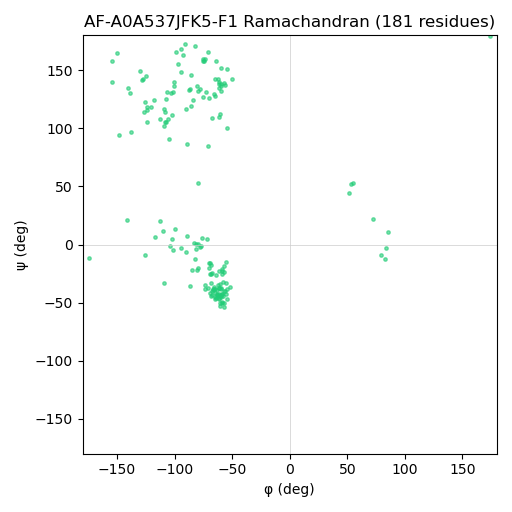 GLY A 1 94 ? -3.294 4.805 -9.062 1.00 95.44 94 GLY A O 1
ATOM 755 N N . PRO A 1 95 ? -3.607 2.583 -8.943 1.00 97.12 95 PRO A N 1
ATOM 756 C CA . PRO A 1 95 ? -4.524 2.659 -7.811 1.00 97.12 95 PRO A CA 1
ATOM 757 C C . PRO A 1 95 ? -3.988 3.398 -6.577 1.00 97.12 95 PRO A C 1
ATOM 759 O O . PRO A 1 95 ? -4.734 4.165 -5.975 1.00 97.12 95 PRO A O 1
ATOM 762 N N . LEU A 1 96 ? -2.732 3.190 -6.174 1.00 97.62 96 LEU A N 1
ATOM 763 C CA . LEU A 1 96 ? -2.166 3.888 -5.011 1.00 97.62 96 LEU A CA 1
ATOM 764 C C . LEU A 1 96 ? -1.858 5.357 -5.314 1.00 97.62 96 LEU A C 1
ATOM 766 O O . LEU A 1 96 ? -2.059 6.210 -4.453 1.00 97.62 96 LEU A O 1
ATOM 770 N N . PHE A 1 97 ? -1.440 5.677 -6.540 1.00 96.56 97 PHE A N 1
ATOM 771 C CA . PHE A 1 97 ? -1.272 7.071 -6.955 1.00 96.56 97 PHE A CA 1
ATOM 772 C C . PHE A 1 97 ? -2.605 7.818 -7.069 1.00 96.56 97 PHE A C 1
ATOM 774 O O . PHE A 1 97 ? -2.665 8.994 -6.722 1.00 96.56 97 PHE A O 1
ATOM 781 N N . LEU A 1 98 ? -3.693 7.142 -7.451 1.00 96.75 98 LEU A N 1
ATOM 782 C CA . LEU A 1 98 ? -5.043 7.699 -7.343 1.00 96.75 98 LEU A CA 1
ATOM 783 C C . LEU A 1 98 ? -5.377 8.042 -5.881 1.00 96.75 98 LEU A C 1
ATOM 785 O O . LEU A 1 98 ? -5.888 9.124 -5.606 1.00 96.75 98 LEU A O 1
ATOM 789 N N . ALA A 1 99 ? -5.043 7.151 -4.942 1.00 97.12 99 ALA A N 1
ATOM 790 C CA . ALA A 1 99 ? -5.243 7.393 -3.514 1.00 97.12 99 ALA A CA 1
ATOM 791 C C . ALA A 1 99 ? -4.429 8.595 -3.004 1.00 97.12 99 ALA A C 1
ATOM 793 O O . ALA A 1 99 ? -4.908 9.343 -2.157 1.00 97.12 99 ALA A O 1
ATOM 794 N N . ALA A 1 100 ? -3.225 8.815 -3.544 1.00 97.44 100 ALA A N 1
ATOM 795 C CA . ALA A 1 100 ? -2.373 9.949 -3.183 1.00 97.44 100 ALA A CA 1
ATOM 796 C C . ALA A 1 100 ? -2.977 11.309 -3.553 1.00 97.44 100 ALA A C 1
ATOM 798 O O . ALA A 1 100 ? -2.709 12.295 -2.873 1.00 97.44 100 ALA A O 1
ATOM 799 N N . MET A 1 101 ? -3.847 11.359 -4.564 1.00 97.00 101 MET A N 1
ATOM 800 C CA . MET A 1 101 ? -4.570 12.580 -4.945 1.00 97.00 101 MET A CA 1
ATOM 801 C C . MET A 1 101 ? -5.742 12.906 -4.006 1.00 97.00 101 MET A C 1
ATOM 803 O O . MET A 1 101 ? -6.427 13.907 -4.198 1.00 97.00 101 MET A O 1
ATOM 807 N N . ASN A 1 102 ? -5.993 12.074 -2.992 1.00 97.12 102 ASN A N 1
ATOM 808 C CA . ASN A 1 102 ? -7.033 12.286 -1.997 1.00 97.12 102 ASN A CA 1
ATOM 809 C C . ASN A 1 102 ? -6.419 12.564 -0.621 1.00 97.12 102 ASN A C 1
ATOM 811 O O . ASN A 1 102 ? -5.934 11.651 0.044 1.00 97.12 102 ASN A O 1
ATOM 815 N N . GLU A 1 103 ? -6.503 13.812 -0.157 1.00 96.19 103 GLU A N 1
ATOM 816 C CA . GLU A 1 103 ? -5.942 14.252 1.130 1.00 96.19 103 GLU A CA 1
ATOM 817 C C . GLU A 1 103 ? -6.489 13.497 2.356 1.00 96.19 103 GLU A C 1
ATOM 819 O O . GLU A 1 103 ? -5.849 13.469 3.409 1.00 96.19 103 GLU A O 1
ATOM 824 N N . ARG A 1 104 ? -7.664 12.861 2.235 1.00 96.19 104 ARG A N 1
ATOM 825 C CA . ARG A 1 104 ? -8.269 12.066 3.313 1.00 96.19 104 ARG A CA 1
ATOM 826 C C . ARG A 1 104 ? -7.668 10.669 3.415 1.00 96.19 104 ARG A C 1
ATOM 828 O O . ARG A 1 104 ? -7.753 10.052 4.477 1.00 96.19 104 ARG A O 1
ATOM 835 N N . ALA A 1 105 ? -7.065 10.170 2.338 1.00 97.62 105 ALA A N 1
ATOM 836 C CA . ALA A 1 105 ? -6.438 8.862 2.317 1.00 97.62 105 ALA A CA 1
ATOM 837 C C . ALA A 1 105 ? -5.051 8.923 2.968 1.00 97.62 105 ALA A C 1
ATOM 839 O O . ALA A 1 105 ? -4.212 9.767 2.652 1.00 97.62 105 ALA A O 1
ATOM 840 N N . ARG A 1 106 ? -4.796 7.969 3.862 1.00 98.31 106 ARG A N 1
ATOM 841 C CA . ARG A 1 106 ? -3.487 7.749 4.488 1.00 98.31 106 ARG A CA 1
ATOM 842 C C . ARG A 1 106 ? -2.827 6.580 3.795 1.00 98.31 106 ARG A C 1
ATOM 844 O O . ARG A 1 106 ? -3.487 5.552 3.627 1.00 98.31 106 ARG A O 1
ATO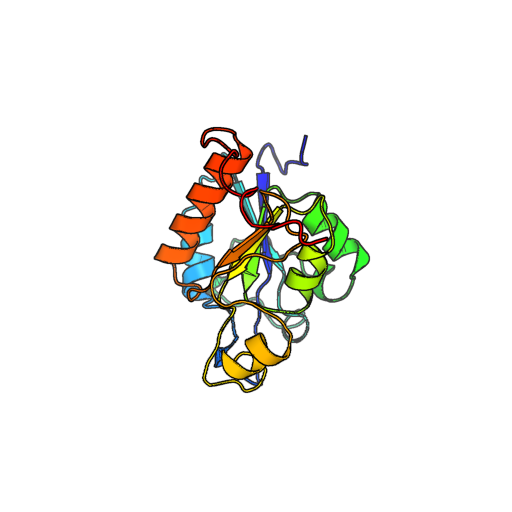M 851 N N . LEU A 1 107 ? -1.570 6.698 3.383 1.00 98.56 107 LEU A N 1
ATOM 852 C CA . LEU A 1 107 ? -0.958 5.656 2.569 1.00 98.56 107 LEU A CA 1
ATOM 853 C C . LEU A 1 107 ? 0.562 5.560 2.656 1.00 98.56 107 LEU A C 1
ATOM 855 O O . LEU A 1 107 ? 1.251 6.532 2.969 1.00 98.56 107 LEU A O 1
ATOM 859 N N . LEU A 1 108 ? 1.053 4.374 2.303 1.00 98.88 108 LEU A N 1
ATOM 860 C CA . LEU A 1 108 ? 2.450 4.075 2.008 1.00 98.88 108 LEU A CA 1
ATOM 861 C C . LEU A 1 108 ? 2.534 3.421 0.618 1.00 98.88 108 LEU A C 1
ATOM 863 O O . LEU A 1 108 ? 1.910 2.382 0.393 1.00 98.88 108 LEU A O 1
ATOM 867 N N . ILE A 1 109 ? 3.307 4.019 -0.295 1.00 98.75 109 ILE A N 1
ATOM 868 C CA . ILE A 1 109 ? 3.609 3.458 -1.624 1.00 98.75 109 ILE A CA 1
ATOM 869 C C . ILE A 1 109 ? 5.062 3.000 -1.640 1.00 98.75 109 ILE A C 1
ATOM 871 O O . ILE A 1 109 ? 5.962 3.829 -1.556 1.00 98.75 109 ILE A O 1
ATOM 875 N N . PHE A 1 110 ? 5.288 1.699 -1.757 1.00 98.75 110 PHE A N 1
ATOM 876 C CA . PHE A 1 110 ? 6.617 1.084 -1.783 1.00 98.75 110 PHE A CA 1
ATOM 877 C C . PHE A 1 110 ? 7.110 0.875 -3.212 1.00 98.75 110 PHE A C 1
ATOM 879 O O . PHE A 1 110 ? 6.323 0.952 -4.162 1.00 98.75 110 PHE A O 1
ATOM 886 N N . LYS A 1 111 ? 8.398 0.542 -3.367 1.00 97.50 111 LYS A N 1
ATOM 887 C CA . LYS A 1 111 ? 8.976 0.131 -4.654 1.00 97.50 111 LYS A CA 1
ATOM 888 C C . LYS A 1 111 ? 8.716 1.174 -5.746 1.00 97.50 111 LYS A C 1
ATOM 890 O O . LYS A 1 111 ? 8.134 0.892 -6.792 1.00 97.50 111 LYS A O 1
ATOM 895 N N . ILE A 1 112 ? 9.085 2.426 -5.467 1.00 97.44 112 ILE A N 1
ATOM 896 C CA . ILE A 1 112 ? 8.914 3.528 -6.426 1.00 97.44 112 ILE A CA 1
ATOM 897 C C . ILE A 1 112 ? 9.782 3.307 -7.663 1.00 97.44 112 ILE A C 1
ATOM 899 O O . ILE A 1 112 ? 9.307 3.496 -8.783 1.00 97.44 112 ILE A O 1
ATOM 903 N N . ILE A 1 113 ? 11.020 2.861 -7.452 1.00 96.94 113 ILE A N 1
ATOM 904 C CA . ILE A 1 113 ? 11.974 2.562 -8.514 1.00 96.94 113 ILE A CA 1
ATOM 905 C C . ILE A 1 113 ? 12.008 1.053 -8.750 1.00 96.94 113 ILE A C 1
ATOM 907 O O . ILE A 1 113 ? 12.071 0.252 -7.824 1.00 96.94 113 ILE A O 1
ATOM 911 N N . THR A 1 114 ? 12.008 0.661 -10.017 1.00 95.88 114 THR A N 1
ATOM 912 C CA . THR A 1 114 ? 12.349 -0.687 -10.470 1.00 95.88 114 THR A CA 1
ATOM 913 C C . THR A 1 114 ? 13.215 -0.514 -11.708 1.00 95.88 114 THR A C 1
ATOM 915 O O . THR A 1 114 ? 12.705 -0.276 -12.801 1.00 95.88 114 THR A O 1
ATOM 918 N N . SER A 1 115 ? 14.536 -0.574 -11.525 1.00 93.75 115 SER A N 1
ATOM 919 C CA . SER A 1 115 ? 15.534 -0.211 -12.545 1.00 93.75 115 SER A CA 1
ATOM 920 C C . SER A 1 115 ? 15.468 -1.060 -13.816 1.00 93.75 115 SER A C 1
ATOM 922 O O . SER A 1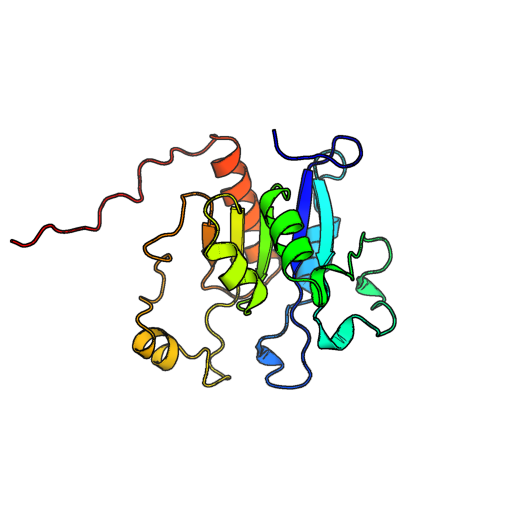 115 ? 15.882 -0.611 -14.880 1.00 93.75 115 SER A O 1
ATOM 924 N N . THR A 1 116 ? 14.915 -2.269 -13.728 1.00 94.00 116 THR A N 1
ATOM 925 C CA . THR A 1 116 ? 14.724 -3.183 -14.862 1.00 94.00 116 THR A CA 1
ATOM 926 C C . THR A 1 116 ? 13.485 -2.866 -15.703 1.00 94.00 116 THR A C 1
ATOM 928 O O . THR A 1 116 ? 13.257 -3.520 -16.720 1.00 94.00 116 THR A O 1
ATOM 931 N N . VAL A 1 117 ? 12.674 -1.881 -15.303 1.00 93.81 117 VAL A N 1
ATOM 932 C CA . VAL A 1 117 ? 11.437 -1.499 -15.990 1.00 93.81 117 VAL A CA 1
ATOM 933 C C . VAL A 1 117 ? 11.520 -0.030 -16.420 1.00 93.81 117 VAL A C 1
ATOM 935 O O . VAL A 1 117 ? 11.609 0.839 -15.551 1.00 93.81 117 VAL A O 1
ATOM 938 N N . PRO A 1 118 ? 11.457 0.274 -17.735 1.00 92.81 118 PRO A N 1
ATOM 939 C CA . PRO A 1 118 ? 11.687 1.622 -18.267 1.00 92.81 118 PRO A CA 1
ATOM 940 C C . PRO A 1 118 ? 10.853 2.729 -17.611 1.00 92.81 118 PRO A C 1
ATOM 942 O O . PRO A 1 118 ? 11.354 3.819 -17.385 1.00 92.81 118 PRO A O 1
ATOM 945 N N . GLN A 1 119 ? 9.602 2.436 -17.254 1.00 92.06 119 GLN A N 1
ATOM 946 C CA . GLN A 1 119 ? 8.639 3.388 -16.685 1.00 92.06 119 GLN A CA 1
ATOM 947 C C . GLN A 1 119 ? 8.843 3.660 -15.188 1.00 92.06 119 GLN A C 1
ATOM 949 O O . GLN A 1 119 ? 8.046 4.356 -14.567 1.00 92.06 119 GLN A O 1
ATOM 954 N N . THR A 1 120 ? 9.846 3.041 -14.573 1.00 94.31 120 THR A N 1
ATOM 955 C CA . THR A 1 120 ? 10.128 3.163 -13.138 1.00 94.31 120 THR A CA 1
ATOM 956 C C . THR A 1 120 ? 11.630 3.210 -12.870 1.00 94.31 120 THR A C 1
ATOM 958 O O . THR A 1 120 ? 12.070 2.892 -11.769 1.00 94.31 120 THR A O 1
ATOM 961 N N . THR A 1 121 ? 12.445 3.571 -13.862 1.00 96.06 121 THR A N 1
ATOM 962 C CA . THR A 1 121 ? 13.866 3.863 -13.635 1.00 96.06 121 THR A CA 1
ATOM 963 C C . THR A 1 121 ? 14.016 5.218 -12.947 1.00 96.06 121 THR A C 1
ATOM 965 O O . THR A 1 121 ? 13.137 6.072 -13.044 1.00 96.06 121 THR A O 1
ATOM 968 N N . GLU A 1 122 ? 15.142 5.457 -12.273 1.00 96.19 122 GLU A N 1
ATOM 969 C CA . GLU A 1 122 ? 15.423 6.790 -11.722 1.00 96.19 122 GLU A CA 1
ATOM 970 C C . GLU A 1 122 ? 15.410 7.884 -12.788 1.00 96.19 122 GLU A C 1
ATOM 972 O O . GLU A 1 122 ? 14.901 8.973 -12.538 1.00 96.19 122 GLU A O 1
ATOM 977 N N . GLU A 1 123 ? 15.961 7.599 -13.969 1.00 96.56 123 GLU A N 1
ATOM 978 C CA . GLU A 1 123 ? 15.993 8.541 -15.086 1.00 96.56 123 GLU A CA 1
ATOM 979 C C . GLU A 1 123 ? 14.579 8.935 -15.514 1.00 96.56 123 GLU A C 1
ATOM 981 O O . GLU A 1 123 ? 14.270 10.124 -15.571 1.00 96.56 123 GLU A O 1
ATOM 986 N N . PHE A 1 124 ? 13.706 7.948 -15.729 1.00 95.88 124 PHE A N 1
ATOM 987 C CA . PHE A 1 124 ? 12.316 8.194 -16.092 1.00 95.88 124 PHE A CA 1
ATOM 988 C C . PHE A 1 124 ? 11.585 8.977 -14.996 1.00 95.88 124 PHE A C 1
ATOM 990 O O . PHE A 1 124 ? 10.948 9.986 -15.273 1.00 95.88 124 PHE A O 1
ATOM 997 N N . MET A 1 125 ? 11.743 8.587 -13.727 1.00 95.38 125 MET A N 1
ATOM 998 C CA . MET A 1 125 ? 11.109 9.303 -12.615 1.00 95.38 125 MET A CA 1
ATOM 999 C C . MET A 1 125 ? 11.567 10.770 -12.543 1.00 95.38 125 MET A C 1
ATOM 1001 O O . MET A 1 125 ? 10.748 11.652 -12.293 1.00 95.38 125 MET A O 1
ATOM 1005 N N . ARG A 1 126 ? 12.849 11.060 -12.809 1.00 95.94 126 ARG A N 1
ATOM 1006 C CA . ARG A 1 126 ? 13.356 12.442 -12.889 1.00 95.94 126 ARG A CA 1
ATOM 1007 C C . ARG A 1 126 ? 12.773 13.208 -14.078 1.00 95.94 126 ARG A C 1
ATOM 1009 O O . ARG A 1 126 ? 12.463 14.386 -13.918 1.00 95.94 126 ARG A O 1
ATOM 1016 N N . GLN A 1 127 ? 12.608 12.564 -15.236 1.00 96.00 127 GLN A N 1
ATOM 1017 C CA . GLN A 1 127 ? 11.954 13.163 -16.409 1.00 96.00 127 GLN A CA 1
ATOM 1018 C C . GLN A 1 127 ? 10.492 13.532 -16.120 1.00 96.00 127 GLN A C 1
ATOM 1020 O O . GLN A 1 127 ? 10.048 14.605 -16.515 1.00 96.00 127 GLN A O 1
ATOM 1025 N N . GLU A 1 128 ? 9.788 12.708 -15.340 1.00 92.81 128 GLU A N 1
ATOM 1026 C CA . GLU A 1 128 ? 8.422 12.965 -14.859 1.00 92.81 128 GLU A CA 1
ATOM 1027 C C . GLU A 1 128 ? 8.355 13.989 -13.703 1.00 92.81 128 GLU A C 1
ATOM 1029 O O . GLU A 1 128 ? 7.295 14.229 -13.126 1.00 92.81 128 GLU A O 1
ATOM 1034 N N . GLY A 1 129 ? 9.484 14.606 -13.335 1.00 92.81 129 GLY A N 1
ATOM 1035 C CA . GLY A 1 129 ? 9.545 15.668 -12.330 1.00 92.81 129 GLY A CA 1
ATOM 1036 C C . GLY A 1 129 ? 9.655 15.186 -10.881 1.00 92.81 129 GLY A C 1
ATOM 1037 O O . GLY A 1 129 ? 9.548 15.999 -9.961 1.00 92.81 129 GLY A O 1
ATOM 1038 N N . PHE A 1 130 ? 9.900 13.895 -10.639 1.00 94.31 130 PHE A N 1
ATOM 1039 C CA . PHE A 1 130 ? 10.163 13.406 -9.288 1.00 94.31 130 PHE A CA 1
ATOM 1040 C C . PHE A 1 130 ? 11.595 13.716 -8.855 1.00 94.31 130 PHE A C 1
ATOM 1042 O O . PHE A 1 130 ? 12.575 13.407 -9.537 1.00 94.31 130 PHE A O 1
ATOM 1049 N N . GLN A 1 131 ? 11.728 14.225 -7.634 1.00 95.81 131 GLN A N 1
ATOM 1050 C CA . GLN A 1 131 ? 12.999 14.219 -6.927 1.00 95.81 131 GLN A CA 1
ATOM 1051 C C . GLN A 1 131 ? 13.156 12.886 -6.186 1.00 95.81 131 GLN A C 1
ATOM 1053 O O . GLN A 1 131 ? 12.361 12.554 -5.307 1.00 95.81 131 GLN A O 1
ATOM 1058 N N . ILE A 1 132 ? 14.196 12.122 -6.526 1.00 95.94 132 ILE A N 1
ATOM 1059 C CA . ILE A 1 132 ? 14.478 10.831 -5.886 1.00 95.94 132 ILE A CA 1
ATOM 1060 C C . ILE A 1 132 ? 14.695 11.018 -4.381 1.00 95.94 132 ILE A C 1
ATOM 1062 O O . ILE A 1 132 ? 15.423 11.914 -3.953 1.00 95.94 132 ILE A O 1
ATOM 1066 N N . GLY A 1 133 ? 14.030 10.184 -3.582 1.00 95.94 133 GLY A N 1
ATOM 1067 C CA . GLY A 1 133 ? 14.026 10.268 -2.119 1.00 95.94 133 GLY A CA 1
ATOM 1068 C C . GLY A 1 133 ? 13.031 11.281 -1.536 1.00 95.94 133 GLY A C 1
ATOM 1069 O O . GLY A 1 133 ? 12.765 11.242 -0.335 1.00 95.94 133 GLY A O 1
ATOM 1070 N N . ALA A 1 134 ? 12.446 12.165 -2.351 1.00 96.44 134 ALA A N 1
ATOM 1071 C CA . ALA A 1 134 ? 11.480 13.157 -1.886 1.00 96.44 134 ALA A CA 1
ATOM 1072 C C . ALA A 1 134 ? 10.058 12.584 -1.761 1.00 96.44 134 ALA A C 1
ATOM 1074 O O . ALA A 1 134 ? 9.764 11.457 -2.165 1.00 96.44 134 ALA A O 1
ATOM 1075 N N . GLN A 1 135 ? 9.168 13.376 -1.171 1.00 97.06 135 GLN A N 1
ATOM 1076 C CA . GLN A 1 135 ? 7.733 13.098 -1.115 1.00 97.06 135 GLN A CA 1
ATOM 1077 C C . GLN A 1 135 ? 6.998 13.880 -2.207 1.00 97.06 135 GLN A C 1
ATOM 1079 O O . GLN A 1 135 ? 7.563 14.804 -2.795 1.00 97.06 135 GLN A O 1
ATOM 1084 N N . LEU A 1 136 ? 5.741 13.518 -2.483 1.00 94.25 136 LEU A N 1
ATOM 1085 C CA . LEU A 1 136 ? 4.917 14.292 -3.414 1.00 94.25 136 LEU A CA 1
ATOM 1086 C C . LEU A 1 136 ? 4.727 15.721 -2.869 1.00 94.25 136 LEU A C 1
ATOM 1088 O O . LEU A 1 136 ? 4.459 15.863 -1.675 1.00 94.25 136 LEU A O 1
ATOM 1092 N N . PRO A 1 137 ? 4.806 16.775 -3.705 1.00 94.00 137 PRO A N 1
ATOM 1093 C CA . PRO A 1 137 ? 4.697 18.163 -3.237 1.00 94.00 137 PRO A CA 1
ATOM 1094 C C . PRO A 1 137 ? 3.380 18.494 -2.521 1.00 94.00 137 PRO A C 1
ATOM 1096 O O . PRO A 1 137 ? 3.328 19.410 -1.707 1.00 94.00 137 PRO A O 1
ATOM 1099 N N . PHE A 1 138 ? 2.320 17.748 -2.832 1.00 94.44 138 PHE A N 1
ATOM 1100 C CA . PHE A 1 138 ? 0.985 17.881 -2.248 1.00 94.44 138 PHE A CA 1
ATOM 1101 C C . PHE A 1 138 ? 0.678 16.802 -1.195 1.00 94.44 138 PHE A C 1
ATOM 1103 O O . PHE A 1 138 ? -0.452 16.734 -0.717 1.00 94.44 138 PHE A O 1
ATOM 1110 N N . ALA A 1 139 ? 1.643 15.939 -0.848 1.00 96.12 139 ALA A N 1
ATOM 1111 C CA . ALA A 1 139 ? 1.419 14.879 0.129 1.00 96.12 139 ALA A CA 1
ATOM 1112 C C . ALA A 1 139 ? 1.056 15.461 1.496 1.00 96.12 139 ALA A C 1
ATOM 1114 O O . ALA A 1 139 ? 1.730 16.352 2.022 1.00 96.12 139 ALA A O 1
ATOM 1115 N N . THR A 1 140 ? 0.029 14.892 2.121 1.00 97.25 140 THR A N 1
ATOM 1116 C CA . THR A 1 140 ? -0.232 15.152 3.537 1.00 97.25 140 THR A CA 1
ATOM 1117 C C . THR A 1 140 ? 0.832 14.471 4.409 1.00 97.25 140 THR A C 1
ATOM 1119 O O . THR A 1 140 ? 1.519 13.550 3.958 1.00 97.25 140 THR A O 1
ATOM 1122 N N . PRO A 1 141 ? 0.941 14.820 5.706 1.00 96.75 141 PRO A N 1
ATOM 1123 C CA . PRO A 1 141 ? 1.822 14.114 6.640 1.00 96.75 141 PRO A CA 1
ATOM 1124 C C . PRO A 1 141 ? 1.584 12.597 6.741 1.00 96.75 141 PRO A C 1
ATOM 1126 O O . PRO A 1 141 ? 2.420 11.899 7.313 1.00 96.75 141 PRO A O 1
ATOM 1129 N N . PHE A 1 142 ? 0.453 12.094 6.236 1.00 97.81 142 PHE A N 1
ATOM 1130 C CA . PHE A 1 142 ? 0.058 10.687 6.299 1.00 97.81 142 PHE A CA 1
ATOM 1131 C C . PHE A 1 142 ? 0.092 9.980 4.938 1.00 97.81 142 PHE A C 1
ATOM 1133 O O . PHE A 1 142 ? -0.415 8.866 4.816 1.00 97.81 142 PHE A O 1
ATOM 1140 N N . GLN A 1 143 ? 0.680 10.609 3.920 1.00 98.38 143 GLN A N 1
ATOM 1141 C CA . GLN A 1 143 ? 0.913 10.022 2.605 1.00 98.38 143 GLN A CA 1
ATOM 1142 C C . GLN A 1 143 ? 2.418 9.981 2.352 1.00 98.38 143 GLN A C 1
ATOM 1144 O O . GLN A 1 143 ? 3.093 11.005 2.452 1.00 98.38 143 GLN A O 1
ATOM 1149 N N . ARG A 1 144 ? 2.962 8.798 2.053 1.00 98.44 144 ARG A N 1
ATOM 1150 C CA . ARG A 1 144 ? 4.409 8.638 1.890 1.00 98.44 144 ARG A CA 1
ATOM 1151 C C . ARG A 1 144 ? 4.789 7.702 0.748 1.00 98.44 144 ARG A C 1
ATOM 1153 O O . ARG A 1 144 ? 4.270 6.596 0.626 1.00 98.44 144 ARG A O 1
ATOM 1160 N N . LEU A 1 145 ? 5.766 8.147 -0.031 1.00 98.56 145 LEU A N 1
ATOM 1161 C CA . LEU A 1 145 ? 6.573 7.349 -0.938 1.00 98.56 145 LEU A CA 1
ATOM 1162 C C . LEU A 1 145 ? 7.724 6.705 -0.155 1.00 98.56 145 LEU A C 1
ATOM 1164 O O . LEU A 1 145 ? 8.513 7.390 0.506 1.00 98.56 145 LEU A O 1
ATOM 1168 N N . VAL A 1 146 ? 7.811 5.384 -0.241 1.00 98.50 146 VAL A N 1
ATOM 1169 C CA . VAL A 1 146 ? 8.882 4.553 0.300 1.00 98.50 146 VAL A CA 1
ATOM 1170 C C . VAL A 1 146 ? 9.735 4.091 -0.877 1.00 98.50 146 VAL A C 1
ATOM 1172 O O . VAL A 1 146 ? 9.317 3.272 -1.691 1.00 98.50 146 VAL A O 1
ATOM 1175 N N . TRP A 1 147 ? 10.933 4.661 -0.977 1.00 97.69 147 TRP A N 1
ATOM 1176 C CA . TRP A 1 147 ? 11.851 4.474 -2.107 1.00 97.69 147 TRP A CA 1
ATOM 1177 C C . TRP A 1 147 ? 12.610 3.139 -2.085 1.00 97.69 147 TRP A C 1
ATOM 1179 O O . TRP A 1 147 ? 13.362 2.850 -3.009 1.00 97.69 147 TRP A O 1
ATOM 1189 N N . GLU A 1 148 ? 12.395 2.330 -1.050 1.00 98.31 148 GLU A N 1
ATOM 1190 C CA . GLU A 1 148 ? 12.916 0.970 -0.909 1.00 98.31 148 GLU A CA 1
ATOM 1191 C C . GLU A 1 148 ? 11.915 -0.073 -1.433 1.00 98.31 148 GLU A C 1
ATOM 1193 O O . GLU A 1 148 ? 10.718 0.198 -1.594 1.00 98.31 148 GLU A O 1
ATOM 1198 N N . ASP A 1 149 ? 12.416 -1.283 -1.678 1.00 98.25 149 ASP A N 1
ATOM 1199 C CA . ASP A 1 149 ? 11.598 -2.435 -2.049 1.00 98.25 149 ASP A CA 1
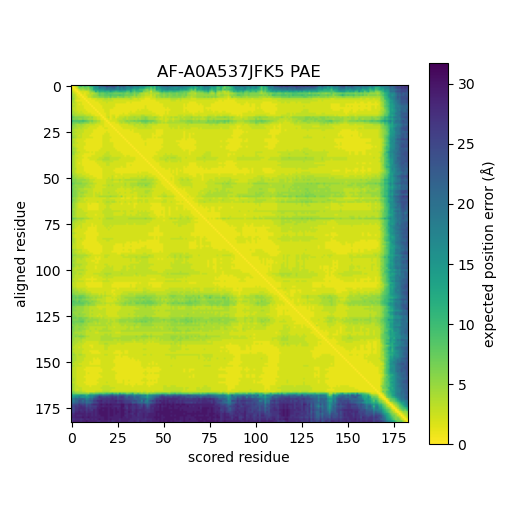ATOM 1200 C C . ASP A 1 149 ? 10.632 -2.850 -0.931 1.00 98.25 149 ASP A C 1
ATOM 1202 O O . ASP A 1 149 ? 10.840 -2.590 0.254 1.00 98.25 149 ASP A O 1
ATOM 1206 N N . ASP A 1 150 ? 9.565 -3.549 -1.314 1.00 98.50 150 ASP A N 1
ATOM 1207 C CA . ASP A 1 150 ? 8.533 -4.058 -0.411 1.00 98.50 150 ASP A CA 1
ATOM 1208 C C . ASP A 1 150 ? 8.960 -5.353 0.305 1.00 98.50 150 ASP A C 1
ATOM 1210 O O . ASP A 1 150 ? 8.263 -6.369 0.279 1.00 98.50 150 ASP A O 1
ATOM 1214 N N . THR A 1 151 ? 10.129 -5.332 0.951 1.00 98.81 151 THR A N 1
ATOM 1215 C CA . THR A 1 151 ? 10.550 -6.419 1.846 1.00 98.81 151 THR A CA 1
ATOM 1216 C C . THR A 1 151 ? 9.788 -6.354 3.168 1.00 98.81 151 THR A C 1
ATOM 1218 O O . THR A 1 151 ? 9.250 -5.312 3.550 1.00 98.81 151 THR A O 1
ATOM 1221 N N . LEU A 1 152 ? 9.743 -7.472 3.897 1.00 98.81 152 LEU A N 1
ATOM 1222 C CA . LEU A 1 152 ? 9.015 -7.559 5.164 1.00 98.81 152 LEU A CA 1
ATOM 1223 C C . LEU A 1 152 ? 9.523 -6.530 6.183 1.00 98.81 152 LEU A C 1
ATOM 1225 O O . LEU A 1 152 ? 8.729 -5.853 6.832 1.00 98.81 152 LEU A O 1
ATOM 1229 N N . GLU A 1 153 ? 10.841 -6.376 6.273 1.00 98.75 153 GLU A N 1
ATOM 1230 C CA . GLU A 1 153 ? 11.513 -5.460 7.193 1.00 98.75 153 GLU A CA 1
ATOM 1231 C C . GLU A 1 153 ? 11.143 -4.002 6.895 1.00 98.75 153 GLU A C 1
ATOM 1233 O O . GLU A 1 153 ? 10.846 -3.229 7.809 1.00 98.75 153 GLU A O 1
ATOM 1238 N N . VAL A 1 154 ? 11.125 -3.628 5.611 1.00 98.81 154 VAL A N 1
ATOM 1239 C CA . VAL A 1 154 ? 10.776 -2.275 5.163 1.00 98.81 154 VAL A CA 1
ATOM 1240 C C . VAL A 1 154 ? 9.292 -1.995 5.407 1.00 98.81 154 VAL A C 1
ATOM 1242 O O . VAL A 1 154 ? 8.952 -0.939 5.947 1.00 98.81 154 VAL A O 1
ATOM 1245 N N . ILE A 1 155 ? 8.408 -2.948 5.084 1.00 98.94 155 ILE A N 1
ATOM 1246 C CA . ILE A 1 155 ? 6.963 -2.820 5.322 1.00 98.94 155 ILE A CA 1
ATOM 1247 C C . ILE A 1 155 ? 6.683 -2.612 6.816 1.00 98.94 155 ILE A C 1
ATOM 1249 O O . ILE A 1 155 ? 5.981 -1.669 7.181 1.00 98.94 155 ILE A O 1
ATOM 1253 N N . GLU A 1 156 ? 7.253 -3.443 7.694 1.00 98.81 156 GLU A N 1
ATOM 1254 C CA . GLU A 1 156 ? 7.053 -3.345 9.146 1.00 98.81 156 GLU A CA 1
ATOM 1255 C C . GLU A 1 156 ? 7.573 -2.022 9.720 1.00 98.81 156 GLU A C 1
ATOM 1257 O O . GLU A 1 156 ? 6.892 -1.381 10.531 1.00 98.81 156 GLU A O 1
ATOM 1262 N N . ARG A 1 157 ? 8.763 -1.588 9.282 1.00 98.69 157 ARG A N 1
ATOM 1263 C CA . ARG A 1 157 ? 9.385 -0.329 9.713 1.00 98.69 157 ARG A CA 1
ATOM 1264 C C . ARG A 1 157 ? 8.514 0.872 9.361 1.00 98.69 157 ARG A C 1
ATOM 1266 O O . ARG A 1 157 ? 8.204 1.684 10.235 1.00 98.69 157 ARG A O 1
ATOM 1273 N N . GLU A 1 158 ? 8.115 0.985 8.097 1.00 98.81 158 GLU A N 1
ATOM 1274 C CA . GLU A 1 158 ? 7.336 2.126 7.613 1.00 98.81 158 GLU A CA 1
ATOM 1275 C C . GLU A 1 158 ? 5.908 2.110 8.155 1.00 98.81 158 GLU A C 1
ATOM 1277 O O . GLU A 1 158 ? 5.389 3.159 8.541 1.00 98.81 158 GLU A O 1
ATOM 1282 N N . PHE A 1 159 ? 5.298 0.926 8.285 1.00 98.75 159 PHE A N 1
ATOM 1283 C CA . PHE A 1 159 ? 4.006 0.780 8.947 1.00 98.75 159 PHE A CA 1
ATOM 1284 C C . PHE A 1 159 ? 4.067 1.313 10.378 1.00 98.75 159 PHE A C 1
ATOM 1286 O O . PHE A 1 159 ? 3.297 2.204 10.734 1.00 98.75 159 PHE A O 1
ATOM 1293 N N . LYS A 1 160 ? 5.016 0.835 11.194 1.00 98.50 160 LYS A N 1
ATOM 1294 C CA . LYS A 1 160 ? 5.158 1.267 12.591 1.00 98.50 160 LYS A CA 1
ATOM 1295 C C . LYS A 1 160 ? 5.391 2.775 12.699 1.00 98.50 160 LYS A C 1
ATOM 1297 O O . LYS A 1 160 ? 4.777 3.418 13.550 1.00 98.50 160 LYS A O 1
ATOM 1302 N N . ALA A 1 161 ? 6.239 3.338 11.838 1.00 98.44 161 ALA A N 1
ATOM 1303 C CA . ALA A 1 161 ? 6.499 4.775 11.801 1.00 98.44 161 ALA A CA 1
ATOM 1304 C C . ALA A 1 161 ? 5.239 5.582 11.444 1.00 98.44 161 ALA A C 1
ATOM 1306 O O . ALA A 1 161 ? 4.954 6.597 12.080 1.00 98.44 161 ALA A O 1
ATOM 1307 N N . MET A 1 162 ? 4.454 5.118 10.468 1.00 98.31 162 MET A N 1
ATOM 1308 C CA . MET A 1 162 ? 3.215 5.781 10.069 1.00 98.31 162 MET A CA 1
ATOM 1309 C C . MET A 1 162 ? 2.129 5.667 11.144 1.00 98.31 162 MET A C 1
ATOM 1311 O O . MET A 1 162 ? 1.475 6.661 11.442 1.00 98.31 162 MET A O 1
ATOM 1315 N N . VAL A 1 163 ? 1.973 4.504 11.787 1.00 97.88 163 VAL A N 1
ATOM 1316 C CA . VAL A 1 163 ? 1.067 4.340 12.938 1.00 97.88 163 VAL A CA 1
ATOM 1317 C C . VAL A 1 163 ? 1.438 5.317 14.048 1.00 97.88 163 VAL A C 1
ATOM 1319 O O . VAL A 1 163 ? 0.583 6.060 14.515 1.00 97.88 163 VAL A O 1
ATOM 1322 N N . ALA A 1 164 ? 2.715 5.372 14.428 1.00 97.00 164 ALA A N 1
ATOM 1323 C CA . ALA A 1 164 ? 3.202 6.301 15.444 1.00 97.00 164 ALA A CA 1
ATOM 1324 C C . ALA A 1 164 ? 2.879 7.765 15.085 1.00 97.00 164 ALA A C 1
ATOM 1326 O O . ALA A 1 164 ? 2.442 8.544 15.930 1.00 97.00 164 ALA A O 1
ATOM 1327 N N . ARG A 1 165 ? 3.016 8.131 13.805 1.00 95.75 165 ARG A N 1
ATOM 1328 C CA . ARG A 1 165 ? 2.662 9.465 13.309 1.00 95.75 165 ARG A CA 1
ATOM 1329 C C . ARG A 1 165 ? 1.157 9.740 13.363 1.00 95.75 165 ARG A C 1
ATOM 1331 O O . ARG A 1 165 ? 0.761 10.824 13.775 1.00 95.75 165 ARG A O 1
ATOM 1338 N N . ILE A 1 166 ? 0.321 8.778 12.968 1.00 95.38 166 ILE A N 1
ATOM 1339 C CA . ILE A 1 166 ? -1.147 8.904 12.994 1.00 95.38 166 ILE A CA 1
ATOM 1340 C C . ILE A 1 166 ? -1.667 9.033 14.431 1.00 95.38 166 ILE A C 1
ATOM 1342 O O . ILE A 1 166 ? -2.587 9.808 14.676 1.00 95.38 166 ILE A O 1
ATOM 1346 N N . GLU A 1 167 ? -1.079 8.300 15.377 1.00 94.44 167 GLU A N 1
ATOM 1347 C CA . GLU A 1 167 ? -1.452 8.352 16.797 1.00 94.44 167 GLU A CA 1
ATOM 1348 C C . GLU A 1 167 ? -0.824 9.542 17.548 1.00 94.44 167 GLU A C 1
ATOM 1350 O O . GLU A 1 167 ? -1.052 9.698 18.745 1.00 94.44 167 GLU A O 1
ATOM 1355 N N . GLY A 1 168 ? -0.037 10.387 16.871 1.00 88.50 168 GLY A N 1
ATOM 1356 C CA . GLY A 1 168 ? 0.580 11.570 17.475 1.00 88.50 168 GLY A CA 1
ATOM 1357 C C . GLY A 1 168 ? 1.729 11.259 18.438 1.00 88.50 168 GLY A C 1
ATOM 1358 O O . GLY A 1 168 ? 2.059 12.082 19.284 1.00 88.50 168 GLY A O 1
ATOM 1359 N N . THR A 1 169 ? 2.363 10.090 18.323 1.00 71.19 169 THR A N 1
ATOM 1360 C CA . THR A 1 169 ? 3.522 9.709 19.148 1.00 71.19 169 THR A CA 1
ATOM 1361 C C . THR A 1 169 ? 4.860 10.135 18.528 1.00 71.19 169 THR A C 1
ATOM 1363 O O . THR A 1 169 ? 5.915 9.745 19.023 1.00 71.19 169 THR A O 1
ATOM 1366 N N . VAL A 1 170 ? 4.831 10.903 17.430 1.00 59.66 170 VAL A N 1
ATOM 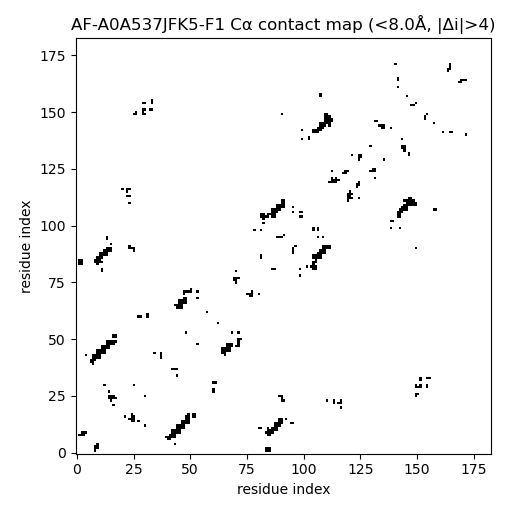1367 C CA . VAL A 1 170 ? 5.990 11.521 16.761 1.00 59.66 170 VAL A CA 1
ATOM 1368 C C . VAL A 1 170 ? 5.608 12.942 16.340 1.00 59.66 170 VAL A C 1
ATOM 1370 O O . VAL A 1 170 ? 4.566 13.132 15.713 1.00 59.66 170 VAL A O 1
ATOM 1373 N N . ASP A 1 171 ? 6.450 13.924 16.668 1.00 50.66 171 ASP A N 1
ATOM 1374 C CA . ASP A 1 171 ? 6.224 15.339 16.356 1.00 50.66 171 ASP A CA 1
ATOM 1375 C C . ASP A 1 171 ? 6.254 15.596 14.834 1.00 50.66 171 ASP A C 1
ATOM 1377 O O . ASP A 1 171 ? 7.166 15.173 14.118 1.00 50.66 171 ASP A O 1
ATOM 1381 N N . THR A 1 172 ? 5.229 16.270 14.311 1.00 54.50 172 THR A N 1
ATOM 1382 C CA . THR A 1 172 ? 5.007 16.478 12.868 1.00 54.50 172 THR A CA 1
ATOM 1383 C C . THR A 1 172 ? 5.792 17.653 12.272 1.00 54.50 172 THR A C 1
ATOM 1385 O O . THR A 1 172 ? 5.675 17.910 11.073 1.00 54.50 172 THR A O 1
ATOM 1388 N N . GLY A 1 173 ? 6.600 18.353 13.072 1.00 46.16 173 GLY A N 1
ATOM 1389 C CA . GLY A 1 173 ? 7.197 19.653 12.741 1.00 46.16 173 GLY A CA 1
ATOM 1390 C C . GLY A 1 173 ? 8.318 19.712 11.691 1.00 46.16 173 GLY A C 1
ATOM 1391 O O . GLY A 1 173 ? 8.859 20.794 11.491 1.00 46.16 173 GLY A O 1
ATOM 1392 N N . LEU A 1 174 ? 8.693 18.621 11.007 1.00 40.97 174 LEU A N 1
ATOM 1393 C CA . LEU A 1 174 ? 9.928 18.595 10.193 1.00 40.97 174 LEU A CA 1
ATOM 1394 C C . LEU A 1 174 ? 9.766 18.496 8.661 1.00 40.97 174 LEU A C 1
ATOM 1396 O O . LEU A 1 174 ? 10.709 18.099 7.985 1.00 40.97 174 LEU A O 1
ATOM 1400 N N . LEU A 1 175 ? 8.608 18.845 8.086 1.00 46.09 175 LEU A N 1
ATOM 1401 C CA . LEU A 1 175 ?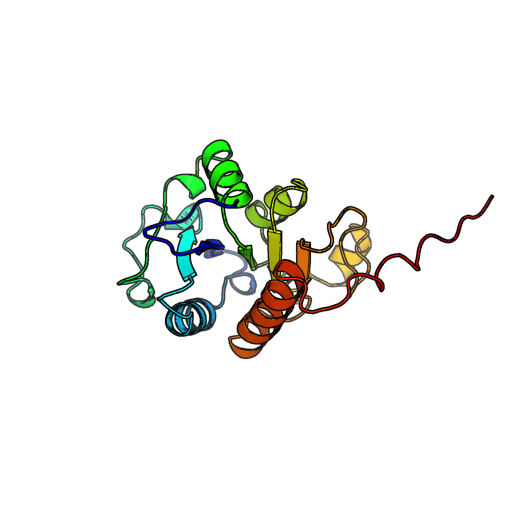 8.416 18.818 6.617 1.00 46.09 175 LEU A CA 1
ATOM 1402 C C . LEU A 1 175 ? 8.126 20.184 5.961 1.00 46.09 175 LEU A C 1
ATOM 1404 O O . LEU A 1 175 ? 7.891 20.230 4.759 1.00 46.09 175 LEU A O 1
ATOM 1408 N N . THR A 1 176 ? 8.192 21.307 6.686 1.00 41.25 176 THR A N 1
ATOM 1409 C CA . THR A 1 176 ? 7.930 22.650 6.116 1.00 41.25 176 THR A CA 1
ATOM 1410 C C . THR A 1 176 ? 9.174 23.470 5.757 1.00 41.25 176 THR A C 1
ATOM 1412 O O . THR A 1 176 ? 9.049 24.662 5.487 1.00 41.25 176 THR A O 1
ATOM 1415 N N . SER A 1 177 ? 10.377 22.894 5.702 1.00 43.56 177 SER A N 1
ATOM 1416 C CA . SER A 1 177 ? 11.567 23.617 5.224 1.00 43.56 177 SER A CA 1
ATOM 1417 C C . SER A 1 177 ? 11.956 23.155 3.820 1.00 43.56 177 SER A C 1
ATOM 1419 O O . SER A 1 177 ? 12.721 22.207 3.659 1.00 43.56 177 SER A O 1
ATOM 1421 N N . GLY A 1 178 ? 11.418 23.823 2.799 1.00 40.97 178 GLY A N 1
ATOM 1422 C CA . GLY A 1 178 ? 11.797 23.556 1.408 1.00 40.97 178 GLY A CA 1
ATOM 1423 C C . GLY A 1 178 ? 11.207 24.486 0.347 1.00 40.97 178 GLY A C 1
ATOM 1424 O O . GLY A 1 178 ? 11.690 24.479 -0.777 1.00 40.97 178 GLY A O 1
ATOM 1425 N N . ALA A 1 179 ? 10.218 25.324 0.671 1.00 38.78 179 ALA A N 1
ATOM 1426 C CA . ALA A 1 179 ? 9.770 26.374 -0.241 1.00 38.78 179 ALA A CA 1
ATOM 1427 C C . ALA A 1 179 ? 10.584 27.652 0.003 1.00 38.78 179 ALA A C 1
ATOM 1429 O O . ALA A 1 179 ? 10.192 28.529 0.776 1.00 38.78 179 ALA A O 1
ATOM 1430 N N . ALA A 1 180 ? 11.742 27.746 -0.652 1.00 37.12 180 ALA A N 1
ATOM 1431 C CA . ALA A 1 180 ? 12.394 29.027 -0.870 1.00 37.12 180 ALA A CA 1
ATOM 1432 C C . ALA A 1 180 ? 11.439 29.909 -1.688 1.00 37.12 180 ALA A C 1
ATOM 1434 O O . ALA A 1 180 ? 11.146 29.626 -2.847 1.00 37.12 180 ALA A O 1
ATOM 1435 N N . ARG A 1 181 ? 10.926 30.972 -1.063 1.00 41.25 181 ARG A N 1
ATOM 1436 C CA . ARG A 1 181 ? 10.343 32.101 -1.786 1.00 41.25 181 ARG A CA 1
ATOM 1437 C C . ARG A 1 181 ? 11.483 32.800 -2.522 1.00 41.25 181 ARG A C 1
ATOM 1439 O O . ARG A 1 181 ? 12.307 33.445 -1.880 1.00 41.25 181 ARG A O 1
ATOM 1446 N N . SER A 1 182 ? 11.520 32.680 -3.841 1.00 42.72 182 SER A N 1
ATOM 1447 C CA . SER A 1 182 ? 12.187 33.652 -4.704 1.00 42.72 182 SER A CA 1
ATOM 1448 C C . SER A 1 182 ? 11.125 34.537 -5.348 1.00 42.72 182 SER A C 1
ATOM 1450 O O . SER A 1 182 ? 10.102 34.043 -5.824 1.00 42.72 182 SER A O 1
ATOM 1452 N N . VAL A 1 183 ? 11.393 35.837 -5.240 1.00 49.12 183 VAL A N 1
ATOM 1453 C CA . VAL A 1 183 ? 10.693 36.988 -5.824 1.00 49.12 183 VAL A CA 1
ATOM 1454 C C . VAL A 1 183 ? 10.632 36.879 -7.343 1.00 49.12 183 VAL A C 1
ATOM 1456 O O . VAL A 1 183 ? 11.618 36.363 -7.916 1.00 49.12 183 VAL A O 1
#

Mean predicted aligned error: 5.47 Å

Secondary structure (DSSP, 8-state):
---EETTEEEEEEE----SSSGGGS--HHHHHHHHHHS-TTTEEEEEE--GGGTTSPPPGGGTTSEE--GGGT-HHHHHHHHHHSSEEEEESSHHHHHHHT-TT--EEEE----TTSGGGSHHHHHHTTPPTTPPPTT--TTEEE--S---HHHHHHHHHHHHHHHTT-S--TTS--------

Foldseek 3Di:
DFDADVQAFEEEEEFDDDPPPRLQGAPLVLVLVLQVPPDPNHYAYEYEYALVCLPPDDDPSCPPHHYDDVVNPDVVVLLVCQLRGPEYEYEDDPSLVVSQVDQSGAYEYEQQADCVDPCRHPVNCVVVVDDQPDADPPGDLRHDYHNHGSHNVSVVVVVVVSVCVSVVVDDSPPPPPDDDDDD

pLDDT: mean 92.03, std 14.44, range [37.12, 98.94]

Nearest PDB structures (foldseek):
  3tov-assembly1_A  TM=6.030E-01  e=1.268E-03  Veillonella parvula DSM 2008
  3l7i-assembly3_D  TM=5.745E-01  e=6.909E-03  Staphylococcus epidermidis RP62A
  3dzc-assembly1_B  TM=5.551E-01  e=5.682E-03  Vibrio cholerae
  1v4v-assembly1_B  TM=6.206E-01  e=1.217E-01  Thermus thermophilus
  5o1o-assembly1_B  TM=5.840E-01  e=1.479E-01  Homo sapiens

Organism: NCBI:txid2569760

Radius of gyration: 16.45 Å; Cα contacts (8 Å, |Δi|>4): 296; chains: 1; bounding box: 32×57×37 Å